Protein AF-A0A1Y6FSR3-F1 (afdb_monomer_lite)

pLDDT: mean 77.07, std 25.07, range [24.27, 97.81]

Secondary structure (DSSP, 8-state):
--------------------------------------------------------------------PPBPPS---EEEEEEETTT--EEEEEEETTEEEETTTEEEEEEE-SB--TTSPEEEEEE-TT--EEEEEEEEETTEEEEEEE-THHHHHHHHH----S---EEEEE-HHHHHHHHHHHHHHHHHHHHHHHHHIIIIIITTSTT--GGGS----HHHHHTS-HHHHHHHHHHHHHHTTT----HHHHHHHHHHHSPPPTTHHHHHHHHHHTSTTTTS-EEEEEE-SSEEEEEESSS-----TT---SEEEETTT--EE-

Radius of gyration: 31.78 Å; chains: 1; bounding box: 95×64×95 Å

Sequence (326 aa):
MKKIIVVWVVLFGVVFSGCGKTTGESTKTSPQSSKQKTKTTETTSQSSKQNTKPAVKTSPSKSSTSSEVPQASDNISGVWLATGKQDGVSSTWFFNNGQLTVNYVYHFSYVIAKNKDSHGYTVVTITNKEGKKHALLLKKNGSNFDGRTVEGKAYEKYLTDGTVPNGQIIEFIYQQKQEKVDSHNAYLEEMEHLKKTLRTYIFDKYMPSPDYGYAKGINWSENFYDNLTANEIWNVIEEFKKKHNGEEGTLFEQAFYLSHNAPIKDNWKELFLENWNNSYYKEDKIEKLIDRGDTVEVYTDSLPYTGEKDNYPFVTLDKRTGSWHG

Foldseek 3Di:
DDDDDDDDDDDDDDDDDDDDDDDDDDDDDDDDDDDDDDDDDDDDDDDDDDDDDDDDDDDDPPPPPVPPFAFADPDPAFWWWKAFPVPRDTWIWGDDPQWIDINVPAIWGWDWDGGADPVRWTWIWTAGPVRAIKIWTWDDDPPWTWIDIQHDPRRVVCVVPVDDDPDTIIIIDHDVVVRVVVVVVVVLVVLVVLLVVLLCCLPVPACPDPNDDVVLQLAADPLLSVPDDSVLLVVQQVVVCVVVVNDNDDSSSSSNSQSVPRDQDPCLVVSLVVVCCVDPNVVFAFPDWDDDDQKIATATPVQHDPVDPPRHGPWIAGRRGRDIDD

Structure (mmCIF, N/CA/C/O backbone):
data_AF-A0A1Y6FSR3-F1
#
_entry.id   AF-A0A1Y6FSR3-F1
#
loop_
_atom_site.group_PDB
_atom_site.id
_atom_site.type_symbol
_atom_site.label_atom_id
_atom_site.label_alt_id
_atom_site.label_comp_id
_atom_site.label_asym_id
_atom_site.label_entity_id
_atom_site.label_seq_id
_atom_site.pdbx_PDB_ins_code
_atom_site.Cartn_x
_atom_site.Cartn_y
_atom_site.Cartn_z
_atom_site.occupancy
_atom_site.B_iso_or_equiv
_atom_site.auth_seq_id
_atom_site.auth_comp_id
_atom_site.auth_asym_id
_atom_site.auth_atom_id
_atom_site.pdbx_PDB_model_num
ATOM 1 N N . MET A 1 1 ? -14.310 11.224 55.060 1.00 32.81 1 MET A N 1
ATOM 2 C CA . MET A 1 1 ? -13.226 10.216 55.087 1.00 32.81 1 MET A CA 1
ATOM 3 C C . MET A 1 1 ? -13.055 9.660 53.683 1.00 32.81 1 MET A C 1
ATOM 5 O O . MET A 1 1 ? -13.986 9.066 53.155 1.00 32.81 1 MET A O 1
ATOM 9 N N . LYS A 1 2 ? -11.922 9.978 53.049 1.00 29.92 2 LYS A N 1
ATOM 10 C CA . LYS A 1 2 ? -11.595 9.655 51.653 1.00 29.92 2 LYS A CA 1
ATOM 11 C C . LYS A 1 2 ? -11.290 8.157 51.527 1.00 29.92 2 LYS A C 1
ATOM 13 O O . LYS A 1 2 ? -10.432 7.664 52.251 1.00 29.92 2 LYS A O 1
ATOM 18 N N . LYS A 1 3 ? -11.952 7.453 50.607 1.00 29.48 3 LYS A N 1
ATOM 19 C CA . LYS A 1 3 ? -11.491 6.152 50.102 1.00 29.48 3 LYS A CA 1
ATOM 20 C C . LYS A 1 3 ? -10.976 6.378 48.685 1.00 29.48 3 LYS A C 1
ATOM 22 O O . LYS A 1 3 ? -11.753 6.624 47.773 1.00 29.48 3 LYS A O 1
ATOM 27 N N . ILE A 1 4 ? -9.654 6.382 48.564 1.00 31.88 4 ILE A N 1
ATOM 28 C CA . ILE A 1 4 ? -8.910 6.425 47.308 1.00 31.88 4 ILE A CA 1
ATOM 29 C C . ILE A 1 4 ? -8.979 5.009 46.728 1.00 31.88 4 ILE A C 1
ATOM 31 O O . ILE A 1 4 ? -8.429 4.084 47.321 1.00 31.88 4 ILE A O 1
ATOM 35 N N . ILE A 1 5 ? -9.686 4.829 45.613 1.00 33.06 5 ILE A N 1
ATOM 36 C CA . ILE A 1 5 ? -9.549 3.640 44.767 1.00 33.06 5 ILE A CA 1
ATOM 37 C C . ILE A 1 5 ? -8.636 4.058 43.621 1.00 33.06 5 ILE A C 1
ATOM 39 O O . ILE A 1 5 ? -8.973 4.913 42.809 1.00 33.06 5 ILE A O 1
ATOM 43 N N . VAL A 1 6 ? -7.429 3.510 43.677 1.00 33.00 6 VAL A N 1
ATOM 44 C CA . VAL A 1 6 ? -6.302 3.760 42.787 1.00 33.00 6 VAL A CA 1
ATOM 45 C C . VAL A 1 6 ? -6.603 3.190 41.401 1.00 33.00 6 VAL A C 1
ATOM 47 O O . VAL A 1 6 ? -6.922 2.011 41.259 1.00 33.00 6 VAL A O 1
ATOM 50 N N . VAL A 1 7 ? -6.478 4.057 40.399 1.00 35.41 7 VAL A N 1
ATOM 51 C CA . VAL A 1 7 ? -6.378 3.747 38.972 1.00 35.41 7 VAL A CA 1
ATOM 52 C C . VAL A 1 7 ? -5.181 2.821 38.747 1.00 35.41 7 VAL A C 1
ATOM 54 O O . VAL A 1 7 ? -4.052 3.200 39.045 1.00 35.41 7 VAL A O 1
ATOM 57 N N . TRP A 1 8 ? -5.413 1.630 38.198 1.00 33.16 8 TRP A N 1
ATOM 58 C CA . TRP A 1 8 ? -4.355 0.806 37.614 1.00 33.16 8 TRP A CA 1
ATOM 59 C C . TRP A 1 8 ? -4.527 0.782 36.098 1.00 33.16 8 TRP A C 1
ATOM 61 O O . TRP A 1 8 ? -5.246 -0.039 35.537 1.00 33.16 8 TRP A O 1
ATOM 71 N N . VAL A 1 9 ? -3.828 1.714 35.457 1.00 38.03 9 VAL A N 1
ATOM 72 C CA . VAL A 1 9 ? -3.329 1.558 34.093 1.00 38.03 9 VAL A CA 1
ATOM 73 C C . VAL A 1 9 ? -2.036 0.737 34.203 1.00 38.03 9 VAL A C 1
ATOM 75 O O . VAL A 1 9 ? -1.054 1.218 34.758 1.00 38.03 9 VAL A O 1
ATOM 78 N N . VAL A 1 10 ? -2.051 -0.505 33.713 1.00 36.12 10 VAL A N 1
ATOM 79 C CA . VAL A 1 10 ? -0.873 -1.352 33.405 1.00 36.12 10 VAL A CA 1
ATOM 80 C C . VAL A 1 10 ? -1.254 -2.094 32.125 1.00 36.12 10 VAL A C 1
ATOM 82 O O . VAL A 1 10 ? -2.241 -2.819 32.142 1.00 36.12 10 VAL A O 1
ATOM 85 N N . LEU A 1 11 ? -0.647 -1.979 30.946 1.00 36.16 11 LEU A N 1
ATOM 86 C CA . LEU A 1 11 ? 0.600 -1.375 30.480 1.00 36.16 11 LEU A CA 1
ATOM 87 C C . LEU A 1 11 ? 1.859 -1.801 31.232 1.00 36.16 11 LEU A C 1
ATOM 89 O O . LEU A 1 11 ? 2.247 -1.194 32.219 1.00 36.16 11 LEU A O 1
ATOM 93 N N . PHE A 1 12 ? 2.483 -2.824 30.637 1.00 32.94 12 PHE A N 1
ATOM 94 C CA . PHE A 1 12 ? 3.772 -3.474 30.890 1.00 32.94 12 PHE A CA 1
ATOM 95 C C . PHE A 1 12 ? 3.729 -4.836 31.593 1.00 32.94 12 PHE A C 1
ATOM 97 O O . PHE A 1 12 ? 3.584 -4.958 32.803 1.00 32.94 12 PHE A O 1
ATOM 104 N N . GLY A 1 13 ? 3.969 -5.863 30.773 1.00 29.50 13 GLY A N 1
ATOM 105 C CA . GLY A 1 13 ? 4.405 -7.203 31.153 1.00 29.50 13 GLY A CA 1
ATOM 106 C C . GLY A 1 13 ? 5.464 -7.729 30.177 1.00 29.50 13 GLY A C 1
ATOM 107 O O . GLY A 1 13 ? 5.372 -8.863 29.730 1.00 29.50 13 GLY A O 1
ATOM 108 N N . VAL A 1 14 ? 6.448 -6.896 29.810 1.00 31.53 14 VAL A N 1
ATOM 109 C CA . VAL A 1 14 ? 7.736 -7.357 29.267 1.00 31.53 14 VAL A CA 1
ATOM 110 C C . VAL A 1 14 ? 8.727 -7.297 30.422 1.00 31.53 14 VAL A C 1
ATOM 112 O O . VAL A 1 14 ? 9.120 -6.212 30.842 1.00 31.53 14 VAL A O 1
ATOM 115 N N . VAL A 1 15 ? 9.119 -8.458 30.943 1.00 33.72 15 VAL A N 1
ATOM 116 C CA . VAL A 1 15 ? 10.296 -8.593 31.805 1.00 33.72 15 VAL A CA 1
ATOM 117 C C . VAL A 1 15 ? 11.280 -9.497 31.078 1.00 33.72 15 VAL A C 1
ATOM 119 O O . VAL A 1 15 ? 11.089 -10.706 30.982 1.00 33.72 15 VAL A O 1
ATOM 122 N N . PHE A 1 16 ? 12.332 -8.878 30.548 1.00 28.78 16 PHE A N 1
ATOM 123 C CA . PHE A 1 16 ? 13.583 -9.546 30.215 1.00 28.78 16 PHE A CA 1
ATOM 124 C C . PHE A 1 16 ? 14.428 -9.670 31.487 1.00 28.78 16 PHE A C 1
ATOM 126 O O . PHE A 1 16 ? 14.745 -8.657 32.106 1.00 28.78 16 PHE A O 1
ATOM 133 N N . SER A 1 17 ? 14.780 -10.908 31.844 1.00 30.80 17 SER A N 1
ATOM 134 C CA . SER A 1 17 ? 15.967 -11.397 32.586 1.00 30.80 17 SER A CA 1
ATOM 135 C C . SER A 1 17 ? 15.627 -12.840 32.994 1.00 30.80 17 SER A C 1
ATOM 137 O O . SER A 1 17 ? 14.579 -13.055 33.581 1.00 30.80 17 SER A O 1
ATOM 139 N N . GLY A 1 18 ? 16.361 -13.914 32.722 1.00 24.39 18 GLY A N 1
ATOM 140 C CA . GLY A 1 18 ? 17.752 -14.106 32.342 1.00 24.39 18 GLY A CA 1
ATOM 141 C C . GLY A 1 18 ? 18.271 -15.331 33.119 1.00 24.39 18 GLY A C 1
ATOM 142 O O . GLY A 1 18 ? 18.201 -15.342 34.340 1.00 24.39 18 GLY A O 1
ATOM 143 N N . CYS A 1 19 ? 18.814 -16.317 32.396 1.00 27.78 19 CYS A N 1
ATOM 144 C CA . CYS A 1 19 ? 19.618 -17.470 32.845 1.00 27.78 19 CYS A CA 1
ATOM 145 C C . CYS A 1 19 ? 18.966 -18.672 33.567 1.00 27.78 19 CYS A C 1
ATOM 147 O O . CYS A 1 19 ? 18.532 -18.603 34.710 1.00 27.78 19 CYS A O 1
ATOM 149 N N . GLY A 1 20 ? 19.103 -19.839 32.923 1.00 25.70 20 GLY A N 1
ATOM 150 C CA . GLY A 1 20 ? 18.962 -21.167 33.522 1.00 25.70 20 GLY A CA 1
ATOM 151 C C . GLY A 1 20 ? 19.191 -22.290 32.503 1.00 25.70 20 GLY A C 1
ATOM 152 O O . GLY A 1 20 ? 18.242 -22.798 31.922 1.00 25.70 20 GLY A O 1
ATOM 153 N N . LYS A 1 21 ? 20.460 -22.647 32.259 1.00 28.69 21 LYS A N 1
ATOM 154 C CA . LYS A 1 21 ? 20.906 -23.839 31.505 1.00 28.69 21 LYS A CA 1
ATOM 155 C C . LYS A 1 21 ? 20.289 -25.132 32.067 1.00 28.69 21 LYS A C 1
ATOM 157 O O . LYS A 1 21 ? 20.318 -25.312 33.279 1.00 28.69 21 LYS A O 1
ATOM 162 N N . THR A 1 22 ? 19.927 -26.082 31.198 1.00 30.44 22 THR A N 1
ATOM 163 C CA . THR A 1 22 ? 20.366 -27.501 31.260 1.00 30.44 22 THR A CA 1
ATOM 164 C C . THR A 1 22 ? 19.995 -28.272 29.977 1.00 30.44 22 THR A C 1
ATOM 166 O O . THR A 1 22 ? 18.838 -28.457 29.640 1.00 30.44 22 THR A O 1
ATOM 169 N N . THR A 1 23 ? 21.050 -28.604 29.231 1.00 28.53 23 THR A N 1
ATOM 170 C CA . THR A 1 23 ? 21.422 -29.850 28.530 1.00 28.53 23 THR A CA 1
ATOM 171 C C . THR A 1 23 ? 20.393 -30.949 28.186 1.00 28.53 23 THR A C 1
ATOM 173 O O . THR A 1 23 ? 19.763 -31.494 29.081 1.00 28.53 23 THR A O 1
ATOM 176 N N . GLY A 1 24 ? 20.463 -31.406 26.918 1.00 25.95 24 GLY A N 1
ATOM 177 C CA . GLY A 1 24 ? 20.170 -32.773 26.422 1.00 25.95 24 GLY A CA 1
ATOM 178 C C . GLY A 1 24 ? 18.683 -33.069 26.185 1.00 25.95 24 GLY A C 1
ATOM 179 O O . GLY A 1 24 ? 17.865 -32.743 27.020 1.00 25.95 24 GLY A O 1
ATOM 180 N N . GLU A 1 25 ? 18.211 -33.675 25.097 1.00 25.36 25 GLU A N 1
ATOM 181 C CA . GLU A 1 25 ? 18.824 -34.665 24.221 1.00 25.36 25 GLU A CA 1
ATOM 182 C C . GLU A 1 25 ? 17.983 -34.786 22.928 1.00 25.36 25 GLU A C 1
ATOM 184 O O . GLU A 1 25 ? 16.774 -34.558 22.908 1.00 25.36 25 GLU A O 1
ATOM 189 N N . SER A 1 26 ? 18.664 -35.116 21.834 1.00 29.56 26 SER A N 1
ATOM 190 C CA . SER A 1 26 ? 18.121 -35.470 20.519 1.00 29.56 26 SER A CA 1
ATOM 191 C C . SER A 1 26 ? 17.162 -36.668 20.602 1.00 29.56 26 SER A C 1
ATOM 193 O O . SER A 1 26 ? 17.392 -37.550 21.423 1.00 29.56 26 SER A O 1
ATOM 195 N N . THR A 1 27 ? 16.175 -36.782 19.695 1.00 27.83 27 THR A N 1
ATOM 196 C CA . THR A 1 27 ? 16.096 -37.885 18.699 1.00 27.83 27 THR A CA 1
ATOM 197 C C . THR A 1 27 ? 14.853 -37.786 17.796 1.00 27.83 27 THR A C 1
ATOM 199 O O . THR A 1 27 ? 13.728 -37.569 18.230 1.00 27.83 27 THR A O 1
ATOM 202 N N . LYS A 1 28 ? 15.118 -37.957 16.494 1.00 30.61 28 LYS A N 1
ATOM 203 C CA . LYS A 1 28 ? 14.208 -38.185 15.361 1.00 30.61 28 LYS A CA 1
ATOM 204 C C . LYS A 1 28 ? 13.192 -39.310 15.620 1.00 30.61 28 LYS A C 1
ATOM 206 O O . LYS A 1 28 ? 13.605 -40.363 16.083 1.00 30.61 28 LYS A O 1
ATOM 211 N N . THR A 1 29 ? 11.965 -39.197 15.098 1.00 27.08 29 THR A N 1
ATOM 212 C CA . THR A 1 29 ? 11.447 -40.071 14.009 1.00 27.08 29 THR A CA 1
ATOM 213 C C . THR A 1 29 ? 10.014 -39.707 13.580 1.00 27.08 29 THR A C 1
ATOM 215 O O . THR A 1 29 ? 9.097 -39.619 14.385 1.00 27.08 29 THR A O 1
ATOM 218 N N . SER A 1 30 ? 9.840 -39.518 12.267 1.00 27.38 30 SER A N 1
ATOM 219 C CA . SER A 1 30 ? 8.631 -39.869 11.490 1.00 27.38 30 SER A CA 1
ATOM 220 C C . SER A 1 30 ? 8.634 -41.409 11.272 1.00 27.38 30 SER A C 1
ATOM 222 O O . SER A 1 30 ? 9.700 -41.980 11.527 1.00 27.38 30 SER A O 1
ATOM 224 N N . PRO A 1 31 ? 7.603 -42.113 10.738 1.00 41.88 31 PRO A N 1
ATOM 225 C CA . PRO A 1 31 ? 6.440 -41.626 9.981 1.00 41.88 31 PRO A CA 1
ATOM 226 C C . PRO A 1 31 ? 5.098 -42.354 10.249 1.00 41.88 31 PRO A C 1
ATOM 228 O O . PRO A 1 31 ? 5.027 -43.326 10.989 1.00 41.88 31 PRO A O 1
ATOM 231 N N . GLN A 1 32 ? 4.030 -41.906 9.572 1.00 24.98 32 GLN A N 1
ATOM 232 C CA . GLN A 1 32 ? 3.261 -42.709 8.597 1.00 24.98 32 GLN A CA 1
ATOM 233 C C . GLN A 1 32 ? 1.749 -42.403 8.571 1.00 24.98 32 GLN A C 1
ATOM 235 O O . GLN A 1 32 ? 1.049 -42.309 9.572 1.00 24.98 32 GLN A O 1
ATOM 240 N N . SER A 1 33 ? 1.285 -42.259 7.332 1.00 29.33 33 SER A N 1
ATOM 241 C CA . SER A 1 33 ? -0.069 -42.081 6.812 1.00 29.33 33 SER A CA 1
ATOM 242 C C . SER A 1 33 ? -1.129 -43.073 7.309 1.00 29.33 33 SER A C 1
ATOM 244 O O . SER A 1 33 ? -0.829 -44.256 7.432 1.00 29.33 33 SER A O 1
ATOM 246 N N . SER A 1 34 ? -2.406 -42.674 7.274 1.00 31.75 34 SER A N 1
ATOM 247 C CA . SER A 1 34 ? -3.399 -43.403 6.463 1.00 31.75 34 SER A CA 1
ATOM 248 C C . SER A 1 34 ? -4.652 -42.570 6.167 1.00 31.75 34 SER A C 1
ATOM 250 O O . SER A 1 34 ? -5.131 -41.778 6.972 1.00 31.75 34 SER A O 1
ATOM 252 N N . LYS A 1 35 ? -5.137 -42.752 4.938 1.00 29.69 35 LYS A N 1
ATOM 253 C CA . LYS A 1 35 ? -6.412 -42.291 4.393 1.00 29.69 35 LYS A CA 1
ATOM 254 C C . LYS A 1 35 ? -7.558 -43.044 5.074 1.00 29.69 35 LYS A C 1
ATOM 256 O O . LYS A 1 35 ? -7.492 -44.267 5.105 1.00 29.69 35 LYS A O 1
ATOM 261 N N . GLN A 1 36 ? -8.678 -42.383 5.369 1.00 29.67 36 GLN A N 1
ATOM 262 C CA . GLN A 1 36 ? -9.966 -43.004 5.057 1.00 29.67 36 GLN A CA 1
ATOM 263 C C . GLN A 1 36 ? -11.058 -41.979 4.758 1.00 29.67 36 GLN A C 1
ATOM 265 O O . GLN A 1 36 ? -11.297 -41.016 5.477 1.00 29.67 36 GLN A O 1
ATOM 270 N N . LYS A 1 37 ? -11.673 -42.228 3.609 1.00 29.83 37 LYS A N 1
ATOM 271 C CA . LYS A 1 37 ? -12.742 -41.516 2.931 1.00 29.83 37 LYS A CA 1
ATOM 272 C C . LYS A 1 37 ? -13.998 -42.344 3.183 1.00 29.83 37 LYS A C 1
ATOM 274 O O . LYS A 1 37 ? -13.979 -43.513 2.810 1.00 29.83 37 LYS A O 1
ATOM 279 N N . THR A 1 38 ? -15.074 -41.761 3.707 1.00 26.66 38 THR A N 1
ATOM 280 C CA . THR A 1 38 ? -16.407 -42.357 3.541 1.00 26.66 38 THR A CA 1
ATOM 281 C C . THR A 1 38 ? -17.455 -41.270 3.354 1.00 26.66 38 THR A C 1
ATOM 283 O O . THR A 1 38 ? -17.466 -40.250 4.033 1.00 26.66 38 THR A O 1
ATOM 286 N N . LYS A 1 39 ? -18.270 -41.514 2.337 1.00 27.11 39 LYS A N 1
ATOM 287 C CA . LYS A 1 39 ? -19.304 -40.695 1.715 1.00 27.11 39 LYS A CA 1
ATOM 288 C C . LYS A 1 39 ? -20.673 -41.241 2.155 1.00 27.11 39 LYS A C 1
ATOM 290 O O . LYS A 1 39 ? -20.753 -42.421 2.498 1.00 27.11 39 LYS A O 1
ATOM 295 N N . THR A 1 40 ? -21.721 -40.456 1.880 1.00 24.27 40 THR A N 1
ATOM 296 C CA . THR A 1 40 ? -23.136 -40.863 1.659 1.00 24.27 40 THR A CA 1
ATOM 297 C C . THR A 1 40 ? -23.967 -41.080 2.942 1.00 24.27 40 THR A C 1
ATOM 299 O O . THR A 1 40 ? -23.448 -41.612 3.911 1.00 24.27 40 THR A O 1
ATOM 302 N N . THR A 1 41 ? -25.237 -40.672 3.072 1.00 25.91 41 THR A N 1
ATOM 303 C CA . THR A 1 41 ? -26.263 -40.207 2.112 1.00 25.91 41 THR A CA 1
ATOM 304 C C . THR A 1 41 ? -27.330 -39.397 2.865 1.00 25.91 41 THR A C 1
ATOM 306 O O . THR A 1 41 ? -27.640 -39.691 4.016 1.00 25.91 41 THR A O 1
ATOM 309 N N . GLU A 1 42 ? -27.924 -38.427 2.173 1.00 29.66 42 GLU A N 1
ATOM 310 C CA . GLU A 1 42 ? -29.218 -37.801 2.461 1.00 29.66 42 GLU A CA 1
ATOM 311 C C . GLU A 1 42 ? -30.373 -38.817 2.529 1.00 29.66 42 GLU A C 1
ATOM 313 O O . GLU A 1 42 ? -30.374 -39.825 1.821 1.00 29.66 42 GLU A O 1
ATOM 318 N N . THR A 1 43 ? -31.429 -38.500 3.283 1.00 26.23 43 THR A N 1
ATOM 319 C CA . THR A 1 43 ? -32.796 -38.912 2.925 1.00 26.23 43 THR A CA 1
ATOM 320 C C . THR A 1 43 ? -33.796 -37.848 3.374 1.00 26.23 43 THR A C 1
ATOM 322 O O . THR A 1 43 ? -34.041 -37.641 4.560 1.00 26.23 43 THR A O 1
ATOM 325 N N . THR A 1 44 ? -34.375 -37.189 2.375 1.00 26.83 44 THR A N 1
ATOM 326 C CA . THR A 1 44 ? -35.596 -36.380 2.420 1.00 26.83 44 THR A CA 1
ATOM 327 C C . THR A 1 44 ? -36.809 -37.294 2.233 1.00 26.83 44 THR A C 1
ATOM 329 O O . THR A 1 44 ? -36.755 -38.174 1.380 1.00 26.83 44 THR A O 1
ATOM 332 N N . SER A 1 45 ? -37.906 -37.058 2.965 1.00 25.94 45 SER A N 1
ATOM 333 C CA . SER A 1 45 ? -39.323 -37.280 2.570 1.00 25.94 45 SER A CA 1
ATOM 334 C C . SER A 1 45 ? -40.206 -36.881 3.767 1.00 25.94 45 SER A C 1
ATOM 336 O O . SER A 1 45 ? -40.123 -37.501 4.817 1.00 25.94 45 SER A O 1
ATOM 338 N N . GLN A 1 46 ? -40.822 -35.699 3.824 1.00 25.72 46 GLN A N 1
ATOM 339 C CA . GLN A 1 46 ? -42.063 -35.238 3.179 1.00 25.72 46 GLN A CA 1
ATOM 340 C C . GLN A 1 46 ? -43.345 -36.059 3.461 1.00 25.72 46 GLN A C 1
ATOM 342 O O . GLN A 1 46 ? -43.488 -37.191 3.022 1.00 25.72 46 GLN A O 1
ATOM 347 N N . SER A 1 47 ? -44.322 -35.334 4.034 1.00 26.20 47 SER A N 1
ATOM 348 C CA . SER A 1 47 ? -45.783 -35.426 3.838 1.00 26.20 47 SER A CA 1
ATOM 349 C C . SER A 1 47 ? -46.609 -36.426 4.668 1.00 26.20 47 SER A C 1
ATOM 351 O O . SER A 1 47 ? -46.581 -37.629 4.449 1.00 26.20 47 SER A O 1
ATOM 353 N N . SER A 1 48 ? -47.520 -35.915 5.507 1.00 30.02 48 SER A N 1
ATOM 354 C CA . SER A 1 48 ? -48.934 -35.746 5.107 1.00 30.02 48 SER A CA 1
ATOM 355 C C . SER A 1 48 ? -49.812 -35.163 6.231 1.00 30.02 48 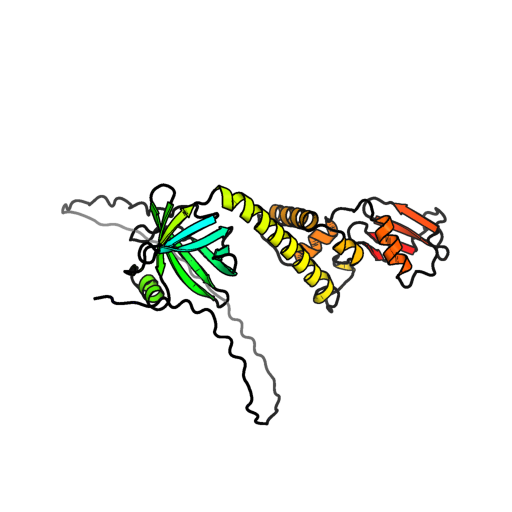SER A C 1
ATOM 357 O O . SER A 1 48 ? -49.616 -35.400 7.418 1.00 30.02 48 SER A O 1
ATOM 359 N N . LYS A 1 49 ? -50.766 -34.326 5.809 1.00 28.70 49 LYS A N 1
ATOM 360 C CA . LYS A 1 49 ? -51.832 -33.672 6.584 1.00 28.70 49 LYS A CA 1
ATOM 361 C C . LYS A 1 49 ? -52.985 -34.657 6.834 1.00 28.70 49 LYS A C 1
ATOM 363 O O . LYS A 1 49 ? -53.324 -35.354 5.889 1.00 28.70 49 LYS A O 1
ATOM 368 N N . GLN A 1 50 ? -53.712 -34.555 7.957 1.00 28.62 50 GLN A N 1
ATOM 369 C CA . GLN A 1 50 ? -55.121 -34.106 7.943 1.00 28.62 50 GLN A CA 1
ATOM 370 C C . GLN A 1 50 ? -55.744 -33.886 9.333 1.00 28.62 50 GLN A C 1
ATOM 372 O O . GLN A 1 50 ? -55.336 -34.446 10.341 1.00 28.62 50 GLN A O 1
ATOM 377 N N . ASN A 1 51 ? -56.741 -33.001 9.313 1.00 28.83 51 ASN A N 1
ATOM 378 C CA . ASN A 1 51 ? -57.439 -32.317 10.395 1.00 28.83 51 ASN A CA 1
ATOM 379 C C . ASN A 1 51 ? -58.392 -33.189 11.224 1.00 28.83 51 ASN A C 1
ATOM 381 O O . ASN A 1 51 ? -59.088 -34.039 10.676 1.00 28.83 51 ASN A O 1
ATOM 385 N N . THR A 1 52 ? -58.625 -32.788 12.478 1.00 28.14 52 THR A N 1
ATOM 386 C CA . THR A 1 52 ? -59.990 -32.658 13.029 1.00 28.14 52 THR A CA 1
ATOM 387 C C . THR A 1 52 ? -60.002 -31.720 14.245 1.00 28.14 52 THR A C 1
ATOM 389 O O . THR A 1 52 ? -59.155 -31.806 15.127 1.00 28.14 52 THR A O 1
ATOM 392 N N . LYS A 1 53 ? -60.964 -30.791 14.270 1.00 33.81 53 LYS A N 1
ATOM 393 C CA . LYS A 1 53 ? -61.344 -29.917 15.399 1.00 33.81 53 LYS A CA 1
ATOM 394 C C . LYS A 1 53 ? -62.820 -30.234 15.707 1.00 33.81 53 LYS A C 1
ATOM 396 O O . LYS A 1 53 ? -63.513 -30.636 14.770 1.00 33.81 53 LYS A O 1
ATOM 401 N N . PRO A 1 54 ? -63.332 -30.025 16.937 1.00 42.09 54 PRO A N 1
ATOM 402 C CA . PRO A 1 54 ? -63.886 -28.695 17.244 1.00 42.09 54 PRO A CA 1
ATOM 403 C C . PRO A 1 54 ? -63.799 -28.235 18.722 1.00 42.09 54 PRO A C 1
ATOM 405 O O . PRO A 1 54 ? -63.666 -29.050 19.620 1.00 42.09 54 PRO A O 1
ATOM 408 N N . ALA A 1 55 ? -63.964 -26.906 18.897 1.00 28.69 55 ALA A N 1
ATOM 409 C CA . ALA A 1 55 ? -64.558 -26.158 20.033 1.00 28.69 55 ALA A CA 1
ATOM 410 C C . ALA A 1 55 ? -63.998 -26.362 21.469 1.00 28.69 55 ALA A C 1
ATOM 412 O O . ALA A 1 55 ? -63.781 -27.473 21.905 1.00 28.69 55 ALA A O 1
ATOM 413 N N . VAL A 1 56 ? -63.811 -25.387 22.369 1.00 28.72 56 VAL A N 1
ATOM 414 C CA . VAL A 1 56 ? -64.165 -23.964 22.524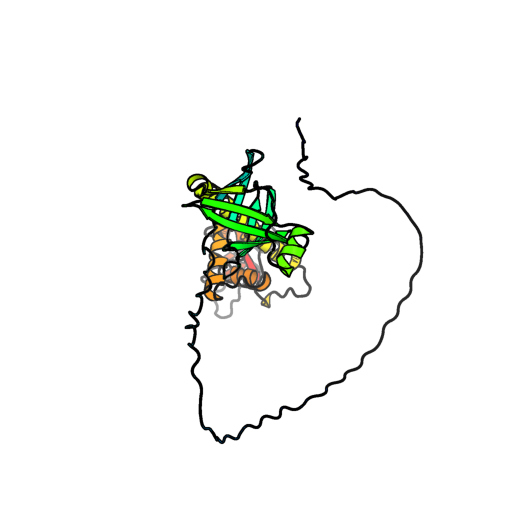 1.00 28.72 56 VAL A CA 1
ATOM 415 C C . VAL A 1 56 ? -63.416 -23.492 23.792 1.00 28.72 56 VAL A C 1
ATOM 417 O O . VAL A 1 56 ? -63.434 -24.216 24.783 1.00 2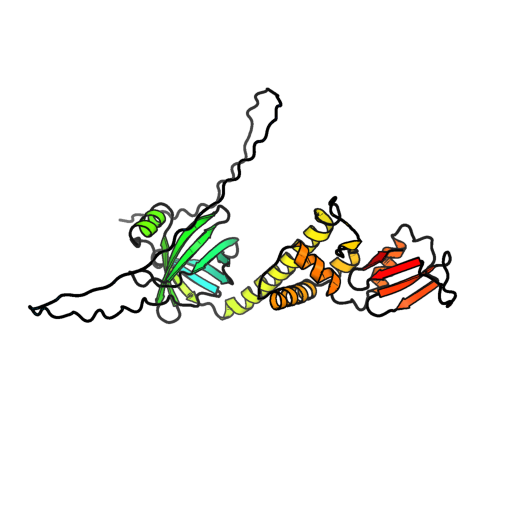8.72 56 VAL A O 1
ATOM 420 N N . LYS A 1 57 ? -62.789 -22.305 23.791 1.00 30.11 57 LYS A N 1
ATOM 421 C CA . LYS A 1 57 ? -62.885 -21.269 24.850 1.00 30.11 57 LYS A CA 1
ATOM 422 C C . LYS A 1 57 ? -61.849 -20.163 24.661 1.00 30.11 57 LYS A C 1
ATOM 424 O O . LYS A 1 57 ? -60.655 -20.382 24.504 1.00 30.11 57 LYS A O 1
ATOM 429 N N . THR A 1 58 ? -62.399 -18.964 24.676 1.00 34.69 58 THR A N 1
ATOM 430 C CA . THR A 1 58 ? -61.815 -17.639 24.561 1.00 34.69 58 THR A CA 1
ATOM 431 C C . THR A 1 58 ? -60.738 -17.389 25.616 1.00 34.69 58 THR A C 1
ATOM 433 O O . THR A 1 58 ? -60.953 -17.607 26.805 1.00 34.69 58 THR A O 1
ATOM 436 N N . SER A 1 59 ? -59.593 -16.864 25.192 1.00 31.86 59 SER A N 1
ATOM 437 C CA . SER A 1 59 ? -58.675 -16.089 26.031 1.00 31.86 59 SER A CA 1
ATOM 438 C C . SER A 1 59 ? -58.024 -15.036 25.135 1.00 31.86 59 SER A C 1
ATOM 440 O O . SER A 1 59 ? -57.729 -15.338 23.977 1.00 31.86 59 SER A O 1
ATOM 442 N N . PRO A 1 60 ? -57.881 -13.787 25.603 1.00 32.34 60 PRO A N 1
ATOM 443 C CA . PRO A 1 60 ? -57.511 -12.674 24.744 1.00 32.34 60 PRO A CA 1
ATOM 444 C C . PRO A 1 60 ? -56.079 -12.875 24.255 1.00 32.34 60 PRO A C 1
ATOM 446 O O . PRO A 1 60 ? -55.144 -12.945 25.055 1.00 32.34 60 PRO A O 1
ATOM 449 N N . SER A 1 61 ? -55.901 -12.970 22.936 1.00 28.67 61 SER A N 1
ATOM 450 C CA . SER A 1 61 ? -54.577 -12.882 22.338 1.00 28.67 61 SER A CA 1
ATOM 451 C C . SER A 1 61 ? -54.045 -11.487 22.643 1.00 28.67 61 SER A C 1
ATOM 453 O O . SER A 1 61 ? -54.476 -10.504 22.038 1.00 28.67 61 SER A O 1
ATOM 455 N N . LYS A 1 62 ? -53.110 -11.395 23.593 1.00 34.06 62 LYS A N 1
ATOM 456 C CA . LYS A 1 62 ? -52.154 -10.292 23.603 1.00 34.06 62 LYS A CA 1
ATOM 457 C C . LYS A 1 62 ? -51.571 -10.249 22.200 1.00 34.06 62 LYS A C 1
ATOM 459 O O . LYS A 1 62 ? -50.949 -11.219 21.771 1.00 34.06 62 LYS A O 1
ATOM 464 N N . SER A 1 63 ? -51.835 -9.160 21.488 1.00 31.44 63 SER A N 1
ATOM 465 C CA . SER A 1 63 ? -51.106 -8.825 20.280 1.00 31.44 63 SER A CA 1
ATOM 466 C C . SER A 1 63 ? -49.629 -8.919 20.635 1.00 31.44 63 SER A C 1
ATOM 468 O O . SER A 1 63 ? -49.127 -8.141 21.448 1.00 31.44 63 SER A O 1
ATOM 470 N N . SER A 1 64 ? -48.948 -9.920 20.093 1.00 35.50 64 SER A N 1
ATOM 471 C CA . SER A 1 64 ? -47.500 -9.941 20.050 1.00 35.50 64 SER A CA 1
ATOM 472 C C . SER A 1 64 ? -47.109 -8.810 19.114 1.00 35.50 64 SER A C 1
ATOM 474 O O . SER A 1 64 ? -46.982 -9.000 17.905 1.00 35.50 64 SER A O 1
ATOM 476 N N . THR A 1 65 ? -47.008 -7.607 19.674 1.00 35.78 65 THR A N 1
ATOM 477 C CA . THR A 1 65 ? -46.222 -6.541 19.083 1.00 35.78 65 THR A CA 1
ATOM 478 C C . THR A 1 65 ? -44.849 -7.163 18.902 1.00 35.78 65 THR A C 1
ATOM 480 O O . THR A 1 65 ? -44.182 -7.491 19.881 1.00 35.78 65 THR A O 1
ATOM 483 N N . SER A 1 66 ? -44.496 -7.461 17.654 1.00 38.84 66 SER A N 1
ATOM 484 C CA . SER A 1 66 ? -43.124 -7.744 17.268 1.00 38.84 66 SER A CA 1
ATOM 485 C C . SER A 1 66 ? -42.323 -6.542 17.740 1.00 38.84 66 SER A C 1
ATOM 487 O O . SER A 1 66 ? -42.372 -5.492 17.103 1.00 38.84 66 SER A O 1
ATOM 489 N N . SER A 1 67 ? -41.702 -6.658 18.913 1.00 47.34 67 SER A N 1
ATOM 490 C CA . SER A 1 67 ? -40.812 -5.648 19.460 1.00 47.34 67 SER A CA 1
ATOM 491 C C . SER A 1 67 ? -39.689 -5.501 18.451 1.00 47.34 67 SER A C 1
ATOM 493 O O . SER A 1 67 ? -38.806 -6.354 18.373 1.00 47.34 67 SER A O 1
ATOM 495 N N . GLU A 1 68 ? -39.779 -4.476 17.614 1.00 58.50 68 GLU A N 1
ATOM 496 C CA . GLU A 1 68 ? -38.728 -4.127 16.677 1.00 58.50 68 GLU A CA 1
ATOM 497 C C . GLU A 1 68 ? -37.457 -3.940 17.508 1.00 58.50 68 GLU A C 1
ATOM 499 O O . GLU A 1 68 ? -37.405 -3.087 18.399 1.00 58.50 68 GLU A O 1
ATOM 504 N N . VAL A 1 69 ? -36.480 -4.831 17.320 1.00 65.62 69 VAL A N 1
ATOM 505 C CA . VAL A 1 69 ? -35.242 -4.786 18.097 1.00 65.62 69 VAL A CA 1
ATOM 506 C C . VAL A 1 69 ? -34.537 -3.486 17.718 1.00 65.62 69 VAL A C 1
ATOM 508 O O . VAL A 1 69 ? -34.236 -3.299 16.537 1.00 65.62 69 VAL A O 1
ATOM 511 N N . PRO A 1 70 ? -34.274 -2.576 18.673 1.00 72.94 70 PRO A N 1
ATOM 512 C CA . PRO A 1 70 ? -33.670 -1.296 18.351 1.00 72.94 70 PRO A CA 1
ATOM 513 C C . PRO A 1 70 ? -32.296 -1.501 17.709 1.00 72.94 70 PRO A C 1
ATOM 515 O O . PRO A 1 70 ? -31.408 -2.115 18.309 1.00 72.94 70 PRO A O 1
ATOM 518 N N . GLN A 1 71 ? -32.108 -0.967 16.505 1.00 76.69 71 GLN A N 1
ATOM 519 C CA . GLN A 1 71 ? -30.804 -0.975 15.850 1.00 76.69 71 GLN A CA 1
ATOM 520 C C . GLN A 1 71 ? -29.797 -0.138 16.649 1.00 76.69 71 GLN A C 1
ATOM 522 O O . GLN A 1 71 ? -30.153 0.841 17.325 1.00 76.69 71 GLN A O 1
ATOM 527 N N . ALA A 1 72 ? -28.536 -0.569 16.626 1.00 76.44 72 ALA A N 1
ATOM 528 C CA . ALA A 1 72 ? -27.442 0.192 17.211 1.00 76.44 72 ALA A CA 1
ATOM 529 C C . ALA A 1 72 ? -27.272 1.537 16.485 1.00 76.44 72 ALA A C 1
ATOM 531 O O . ALA A 1 72 ? -27.682 1.704 15.346 1.00 76.44 72 ALA A O 1
ATOM 532 N N . SER A 1 73 ? -26.711 2.535 17.173 1.00 64.56 73 SER A N 1
ATOM 533 C CA . SER A 1 73 ? -26.317 3.787 16.510 1.00 64.56 73 SER A CA 1
ATOM 534 C C . SER A 1 73 ? -25.211 3.493 15.495 1.00 64.56 73 SER A C 1
ATOM 536 O O . SER A 1 73 ? -24.137 3.065 15.909 1.00 64.56 73 SER A O 1
ATOM 538 N N . ASP A 1 74 ? -25.465 3.767 14.214 1.00 58.84 74 ASP A N 1
ATOM 539 C CA . ASP A 1 74 ? -24.615 3.311 13.103 1.00 58.84 74 ASP A CA 1
ATOM 540 C C . ASP A 1 74 ? -23.281 4.048 12.955 1.00 58.84 74 ASP A C 1
ATOM 542 O O . ASP A 1 74 ? -22.417 3.583 12.218 1.00 58.84 74 ASP A O 1
ATOM 546 N N . ASN A 1 75 ? -23.073 5.180 13.638 1.00 72.75 75 ASN A N 1
ATOM 547 C CA . ASN A 1 75 ? -21.844 5.938 13.442 1.00 72.75 75 ASN A CA 1
ATOM 548 C C . ASN A 1 75 ? -21.222 6.467 14.740 1.00 72.75 75 ASN A C 1
ATOM 550 O O . ASN A 1 75 ? -21.693 7.447 15.317 1.00 72.75 75 ASN A O 1
ATOM 554 N N . ILE A 1 76 ? -20.161 5.792 15.188 1.00 87.06 76 ILE A N 1
ATOM 555 C CA . ILE A 1 76 ? -19.245 6.255 16.244 1.00 87.06 76 ILE A CA 1
ATOM 556 C C . ILE A 1 76 ? -17.890 6.683 15.662 1.00 87.06 76 ILE A C 1
ATOM 558 O O . ILE A 1 76 ? -16.942 6.868 16.420 1.00 87.06 76 ILE A O 1
ATOM 562 N N . SER A 1 77 ? -17.768 6.788 14.333 1.00 87.50 77 SER A N 1
ATOM 563 C CA . SER A 1 77 ? -16.504 7.140 13.690 1.00 87.50 77 SER A CA 1
ATOM 564 C C . SER A 1 77 ? -16.014 8.519 14.128 1.00 87.50 77 SER A C 1
ATOM 566 O O . SER A 1 77 ? -16.801 9.375 14.538 1.00 87.50 77 SER A O 1
ATOM 568 N N . GLY A 1 78 ? -14.712 8.737 13.992 1.00 88.44 78 GLY A N 1
ATOM 569 C CA . GLY A 1 78 ? -14.065 10.022 14.212 1.00 88.44 78 GLY A CA 1
ATOM 570 C C . GLY A 1 78 ? -13.339 10.127 15.547 1.00 88.44 78 GLY A C 1
ATOM 571 O O . GLY A 1 78 ? -13.062 9.128 16.219 1.00 88.44 78 GLY A O 1
ATOM 572 N N . VAL A 1 79 ? -12.981 11.363 15.898 1.00 90.56 79 VAL A N 1
ATOM 573 C CA . VAL A 1 79 ? -12.209 11.684 17.104 1.00 90.56 79 VAL A CA 1
ATOM 574 C C . VAL A 1 79 ? -13.150 12.090 18.232 1.00 90.56 79 VAL A C 1
ATOM 576 O O . VAL A 1 79 ? -14.002 12.967 18.076 1.00 90.56 79 VAL A O 1
ATOM 579 N N . TRP A 1 80 ? -12.951 11.484 19.395 1.00 93.75 80 TRP A N 1
ATOM 580 C CA . TRP A 1 80 ? -13.733 11.709 20.600 1.00 93.75 80 TRP A CA 1
ATOM 581 C C . TRP A 1 80 ? -12.818 12.049 21.771 1.00 93.75 80 TRP A C 1
ATOM 583 O O . TRP A 1 80 ? -11.808 11.385 21.999 1.00 93.75 80 TRP A O 1
ATOM 593 N N . LEU A 1 81 ? -13.203 13.053 22.551 1.00 94.75 81 LEU A N 1
ATOM 594 C CA . LEU A 1 81 ? -12.650 13.276 23.880 1.00 94.75 81 LEU A CA 1
ATOM 595 C C . LEU A 1 81 ? -13.462 12.443 24.871 1.00 94.75 81 LEU A C 1
ATOM 597 O O . LEU A 1 81 ? -14.653 12.690 25.047 1.00 94.75 81 LEU A O 1
ATOM 601 N N . ALA A 1 82 ? -12.821 11.449 25.473 1.00 95.75 82 ALA A N 1
ATOM 602 C CA . ALA A 1 82 ? -13.405 10.536 26.440 1.00 95.75 82 ALA A CA 1
ATOM 603 C C . ALA A 1 82 ? -12.982 10.942 27.857 1.00 95.75 82 ALA A C 1
ATOM 605 O O . ALA A 1 82 ? -11.802 10.824 28.199 1.00 95.75 82 ALA A O 1
ATOM 606 N N . THR A 1 83 ? -13.926 11.397 28.680 1.00 96.12 83 THR A N 1
ATOM 607 C CA . THR A 1 83 ? -13.670 11.903 30.036 1.00 96.12 83 THR A CA 1
ATOM 608 C C . THR A 1 83 ? -14.450 11.110 31.075 1.00 96.12 83 THR A C 1
ATOM 610 O O . THR A 1 83 ? -15.675 11.010 31.020 1.00 96.12 83 THR A O 1
ATOM 613 N N . GLY A 1 84 ? -13.757 10.557 32.067 1.00 95.06 84 GLY A N 1
ATOM 614 C CA . GLY A 1 84 ? -14.393 9.891 33.195 1.00 95.06 84 GLY A CA 1
ATOM 615 C C . GLY A 1 84 ? -15.188 10.874 34.056 1.00 95.06 84 GLY A C 1
ATOM 616 O O . GLY A 1 84 ? -14.612 11.769 34.667 1.00 95.06 84 GLY A O 1
ATOM 617 N N . LYS A 1 85 ? -16.509 10.695 34.180 1.00 92.62 85 LYS A N 1
ATOM 618 C CA . LYS A 1 85 ? -17.367 11.590 34.986 1.00 92.62 85 LYS A CA 1
ATOM 619 C C . LYS A 1 85 ? -16.995 11.588 36.473 1.00 92.62 85 LYS A C 1
ATOM 621 O O . LYS A 1 85 ? -17.261 12.558 37.172 1.00 92.62 85 LYS A O 1
ATOM 626 N N . GLN A 1 86 ? -16.416 10.492 36.966 1.00 91.81 86 GLN A N 1
ATOM 627 C CA . GLN A 1 86 ? -16.069 10.320 38.378 1.00 91.81 86 GLN A CA 1
ATOM 628 C C . GLN A 1 86 ? -14.680 10.855 38.755 1.00 91.81 86 GLN A C 1
ATOM 630 O O . GLN A 1 86 ? -14.519 11.336 39.873 1.00 91.81 86 GLN A O 1
ATOM 635 N N . ASP A 1 87 ? -13.683 10.748 37.876 1.00 91.31 87 ASP A N 1
ATOM 636 C CA . ASP A 1 87 ? -12.283 11.108 38.166 1.00 91.31 87 ASP A CA 1
ATOM 637 C C . ASP A 1 87 ? -11.766 12.295 37.335 1.00 91.31 87 ASP A C 1
ATOM 639 O O . ASP A 1 87 ? -10.692 12.817 37.625 1.00 91.31 87 ASP A O 1
ATOM 643 N N . GLY A 1 88 ? -12.520 12.736 36.322 1.00 92.00 88 GLY A N 1
ATOM 644 C CA . GLY A 1 88 ? -12.142 13.803 35.396 1.00 92.00 88 GLY A CA 1
ATOM 645 C C . GLY A 1 88 ? -11.011 13.435 34.431 1.00 92.00 88 GLY A C 1
ATOM 646 O O . GLY A 1 88 ? -10.575 14.286 33.652 1.00 92.00 88 GLY A O 1
ATOM 647 N N . VAL A 1 89 ? -10.518 12.193 34.455 1.00 92.00 89 VAL A N 1
ATOM 648 C CA . VAL A 1 89 ? -9.409 11.765 33.599 1.00 92.00 89 VAL A CA 1
ATOM 649 C C . VAL A 1 89 ? -9.900 11.708 32.161 1.00 92.00 89 VAL A C 1
ATOM 651 O O . VAL A 1 89 ? -10.944 11.126 31.871 1.00 92.00 89 VAL A O 1
ATOM 654 N N . SER A 1 90 ? -9.146 12.337 31.262 1.00 93.44 90 SER A N 1
ATOM 655 C CA . SER A 1 90 ? -9.505 12.460 29.853 1.00 93.44 90 SER A CA 1
ATOM 656 C C . SER A 1 90 ? -8.516 11.729 28.952 1.00 93.44 90 SER A C 1
ATOM 658 O O . SER A 1 90 ? -7.330 11.620 29.261 1.00 93.44 90 SER A O 1
ATOM 660 N N . SER A 1 91 ? -9.012 11.233 27.826 1.00 93.06 91 SER A N 1
ATOM 661 C CA . SER A 1 91 ? -8.228 10.572 26.783 1.00 93.06 91 SER A CA 1
ATOM 662 C C . SER A 1 91 ? -8.851 10.828 25.414 1.00 93.06 91 SER A C 1
ATOM 664 O O . SER A 1 91 ? -10.061 11.017 25.306 1.00 93.06 91 SER A O 1
ATOM 666 N N . THR A 1 92 ? -8.037 10.826 24.365 1.00 91.44 92 THR A N 1
ATOM 667 C CA . THR A 1 92 ? -8.496 10.989 22.981 1.00 91.44 92 THR A CA 1
ATOM 668 C C . THR A 1 92 ? -8.685 9.620 22.347 1.00 91.44 92 THR A C 1
ATOM 670 O O . THR A 1 92 ? -7.781 8.791 22.393 1.00 91.44 92 THR A O 1
ATOM 673 N N . TRP A 1 93 ? -9.857 9.366 21.775 1.00 94.00 93 TRP A N 1
ATOM 674 C CA . TRP A 1 93 ? -10.222 8.094 21.156 1.00 94.00 93 TRP A CA 1
ATOM 675 C C . TRP A 1 93 ? -10.560 8.332 19.693 1.00 94.00 93 TRP A C 1
ATOM 677 O O . TRP A 1 93 ? -11.416 9.154 19.378 1.00 94.00 93 TRP A O 1
ATOM 687 N N . PHE A 1 94 ? -9.904 7.602 18.804 1.00 91.25 94 PHE A N 1
ATOM 688 C CA . PHE A 1 94 ? -10.116 7.685 17.369 1.00 91.25 94 PHE A CA 1
ATOM 689 C C . PHE A 1 94 ? -10.690 6.370 16.857 1.00 91.25 94 PHE A C 1
ATOM 691 O O . PHE A 1 94 ? -10.011 5.346 16.906 1.00 91.25 94 PHE A O 1
ATOM 698 N N . PHE A 1 95 ? -11.935 6.402 16.386 1.00 90.75 95 PHE A N 1
ATOM 699 C CA . PHE A 1 95 ? -12.608 5.257 15.779 1.00 90.75 95 PHE A CA 1
ATOM 700 C C . PHE A 1 95 ? -12.611 5.424 14.260 1.00 90.75 95 PHE A C 1
ATOM 702 O O . PHE A 1 95 ? -13.285 6.310 13.736 1.00 90.75 95 PHE A O 1
ATOM 709 N N . ASN A 1 96 ? -11.917 4.548 13.538 1.00 85.94 96 ASN A N 1
ATOM 710 C CA . ASN A 1 96 ? -11.872 4.593 12.077 1.00 85.94 96 ASN A CA 1
ATOM 711 C C . ASN A 1 96 ? -11.860 3.182 11.490 1.00 85.94 96 ASN A C 1
ATOM 713 O O . ASN A 1 96 ? -10.996 2.395 11.849 1.00 85.94 96 ASN A O 1
ATOM 717 N N . ASN A 1 97 ? -12.817 2.854 10.617 1.00 82.19 97 ASN A N 1
ATOM 718 C CA . ASN A 1 97 ? -12.839 1.602 9.843 1.00 82.19 97 ASN A CA 1
ATOM 719 C C . ASN A 1 97 ? -12.517 0.324 10.653 1.00 82.19 97 ASN A C 1
ATOM 721 O O . ASN A 1 97 ? -11.724 -0.513 10.235 1.00 82.19 97 ASN A O 1
ATOM 725 N N . GLY A 1 98 ? -13.107 0.173 11.845 1.00 86.00 98 GLY A N 1
ATOM 726 C CA . GLY A 1 98 ? -12.854 -0.986 12.715 1.00 86.00 98 GLY A CA 1
ATOM 727 C C . GLY A 1 98 ? -11.519 -0.959 13.477 1.00 86.00 98 GLY A C 1
ATOM 728 O O . GLY A 1 98 ? -11.217 -1.905 14.201 1.00 86.00 98 GLY A O 1
ATOM 729 N N . GLN A 1 99 ? -10.737 0.116 13.379 1.00 89.81 99 GLN A N 1
ATOM 730 C CA . GLN A 1 99 ? -9.546 0.379 14.187 1.00 89.81 99 GLN A CA 1
ATOM 731 C C . GLN A 1 99 ? -9.803 1.477 15.223 1.00 89.81 99 GLN A C 1
ATOM 733 O O . GLN A 1 99 ? -10.350 2.539 14.924 1.00 89.81 99 GLN A O 1
ATOM 738 N N . LEU A 1 100 ? -9.401 1.212 16.462 1.00 91.50 100 LEU A N 1
ATOM 739 C CA . LEU A 1 100 ? -9.487 2.146 17.575 1.00 91.50 100 LEU A CA 1
ATOM 740 C C . LEU A 1 100 ? -8.077 2.523 18.027 1.00 91.50 100 LEU A C 1
ATOM 742 O O . LEU A 1 100 ? -7.314 1.657 18.456 1.00 91.50 100 LEU A O 1
ATOM 746 N N . THR A 1 101 ? -7.776 3.817 18.019 1.00 89.62 101 THR A N 1
ATOM 747 C CA . THR A 1 101 ? -6.550 4.361 18.606 1.00 89.62 101 THR A CA 1
ATOM 748 C C . THR A 1 101 ? -6.882 5.224 19.821 1.00 89.62 101 THR A C 1
ATOM 750 O O . THR A 1 101 ? -7.681 6.152 19.729 1.00 89.62 101 THR A O 1
ATOM 753 N N . VAL A 1 102 ? -6.261 4.940 20.966 1.00 87.50 102 VAL A N 1
ATOM 754 C CA . VAL A 1 102 ? -6.411 5.716 22.205 1.00 87.50 102 VAL A CA 1
ATOM 755 C C . VAL A 1 102 ? -5.113 6.463 22.502 1.00 87.50 102 VAL A C 1
ATOM 757 O O . VAL A 1 102 ? -4.035 5.866 22.554 1.00 87.50 102 VAL A O 1
ATOM 760 N N . ASN A 1 103 ? -5.221 7.778 22.699 1.00 84.88 103 ASN A N 1
ATOM 761 C CA . ASN A 1 103 ? -4.124 8.718 22.941 1.00 84.88 103 ASN A CA 1
ATOM 762 C C . ASN A 1 103 ? -2.981 8.635 21.913 1.00 84.88 103 ASN A C 1
ATOM 764 O O . ASN A 1 103 ? -1.849 8.941 22.260 1.00 84.88 103 ASN A O 1
ATOM 768 N N . TYR A 1 104 ? -3.251 8.196 20.678 1.00 77.81 104 TYR A N 1
ATOM 769 C CA . TYR A 1 104 ? -2.244 7.970 19.621 1.00 77.81 104 TYR A CA 1
ATOM 770 C C . TYR A 1 104 ? -1.146 6.945 19.965 1.00 77.81 104 TYR A C 1
ATOM 772 O O . TYR A 1 104 ? -0.173 6.818 19.233 1.00 77.81 104 TYR A O 1
ATOM 780 N N . VAL A 1 105 ? -1.286 6.204 21.068 1.00 74.88 105 VAL A N 1
ATOM 781 C CA . VAL A 1 105 ? -0.268 5.248 21.543 1.00 74.88 105 VAL A CA 1
ATOM 782 C C . VAL A 1 105 ? -0.804 3.819 21.540 1.00 74.88 105 VAL A C 1
ATOM 784 O O . VAL A 1 105 ? -0.063 2.862 21.306 1.00 74.88 105 VAL A O 1
ATOM 787 N N . TYR A 1 106 ? -2.098 3.649 21.811 1.00 75.69 106 TYR A N 1
ATOM 788 C CA . TYR A 1 106 ? -2.695 2.331 21.990 1.00 75.69 106 TYR A CA 1
ATOM 789 C C . TYR A 1 106 ? -3.614 2.000 20.833 1.00 75.69 106 TYR A C 1
ATOM 791 O O . TYR A 1 106 ? -4.598 2.696 20.614 1.00 75.69 106 TYR A O 1
ATOM 799 N N . HIS A 1 107 ? -3.307 0.912 20.133 1.00 85.25 107 HIS A N 1
ATOM 800 C CA . HIS A 1 107 ? -4.040 0.478 18.949 1.00 85.25 107 HIS A CA 1
ATOM 801 C C . HIS A 1 107 ? -4.799 -0.818 19.226 1.00 85.25 107 HIS A C 1
ATOM 803 O O . HIS A 1 107 ? -4.225 -1.797 19.719 1.00 85.25 107 HIS A O 1
ATOM 809 N N . PHE A 1 108 ? -6.074 -0.817 18.864 1.00 91.44 108 PHE A N 1
ATOM 810 C CA . PHE A 1 108 ? -7.023 -1.907 19.033 1.00 91.44 108 PHE A CA 1
ATOM 811 C C . PHE A 1 108 ? -7.834 -2.085 17.748 1.00 91.44 108 PHE A C 1
ATOM 813 O O . PHE A 1 108 ? -7.953 -1.164 16.943 1.00 91.44 108 PHE A O 1
ATOM 820 N N . SER A 1 109 ? -8.447 -3.251 17.580 1.00 90.94 109 SER A N 1
ATOM 821 C CA . SER A 1 109 ? -9.547 -3.416 16.622 1.00 90.94 109 SER A CA 1
ATOM 822 C C . SER A 1 109 ? -10.883 -3.328 17.352 1.00 90.94 109 SER A C 1
ATOM 824 O O . SER A 1 109 ? -10.953 -3.595 18.555 1.00 90.94 109 SER A O 1
ATOM 826 N N . TYR A 1 110 ? -11.950 -2.956 16.651 1.00 94.06 110 TYR A N 1
ATOM 827 C CA . TYR A 1 110 ? -13.293 -2.933 17.210 1.00 94.06 110 TYR A CA 1
ATOM 828 C C . TYR A 1 110 ? -14.365 -3.402 16.224 1.00 94.06 110 TYR A C 1
ATOM 830 O O . TYR A 1 110 ? -14.238 -3.255 15.012 1.00 94.06 110 TYR A O 1
ATOM 838 N N . VAL A 1 111 ? -15.456 -3.941 16.771 1.00 90.94 111 VAL A N 1
ATOM 839 C CA . VAL A 1 111 ? -16.659 -4.337 16.028 1.00 90.94 111 VAL A CA 1
ATOM 840 C C . VAL A 1 111 ? -17.893 -3.815 16.754 1.00 90.94 111 VAL A C 1
ATOM 842 O O . VAL A 1 111 ? -18.013 -3.975 17.970 1.00 90.94 111 VAL A O 1
ATOM 845 N N . ILE A 1 112 ? -18.822 -3.213 16.014 1.00 91.69 112 ILE A N 1
ATOM 846 C CA . ILE A 1 112 ? -20.095 -2.715 16.545 1.00 91.69 112 ILE A CA 1
ATOM 847 C C . ILE A 1 112 ? -21.165 -3.792 16.352 1.00 91.69 112 ILE A C 1
ATOM 849 O O . ILE A 1 112 ? -21.334 -4.326 15.255 1.00 91.69 112 ILE A O 1
ATOM 853 N N . ALA A 1 113 ? -21.897 -4.123 17.413 1.00 89.88 113 ALA A N 1
ATOM 854 C CA . ALA A 1 113 ? -23.039 -5.022 17.314 1.00 89.88 113 ALA A CA 1
ATOM 855 C C . ALA A 1 113 ? -24.160 -4.388 16.476 1.00 89.88 113 ALA A C 1
ATOM 857 O O . ALA A 1 113 ? -24.481 -3.215 16.640 1.00 89.88 113 ALA A O 1
ATOM 858 N N . LYS A 1 114 ? -24.806 -5.191 15.623 1.00 86.69 114 LYS A N 1
ATOM 859 C CA . LYS A 1 114 ? -25.899 -4.737 14.743 1.00 86.69 114 LYS A CA 1
ATOM 860 C C . LYS A 1 114 ? -27.094 -4.157 15.514 1.00 86.69 114 LYS A C 1
ATOM 862 O O . LYS A 1 114 ? -27.732 -3.204 15.080 1.00 86.69 114 LYS A O 1
ATOM 867 N N . ASN A 1 115 ? -27.405 -4.759 16.656 1.00 87.88 115 ASN A N 1
ATOM 868 C CA . ASN A 1 115 ? -28.551 -4.409 17.481 1.00 87.88 115 ASN A CA 1
ATOM 869 C C . ASN A 1 115 ? -28.075 -3.897 18.837 1.00 87.88 115 ASN A C 1
ATOM 871 O O . ASN A 1 115 ? -27.009 -4.294 19.316 1.00 87.88 115 ASN A O 1
ATOM 875 N N . LYS A 1 116 ? -28.890 -3.057 19.474 1.00 89.25 116 LYS A N 1
ATOM 876 C CA . LYS A 1 116 ? -28.672 -2.698 20.875 1.00 89.25 116 LYS A CA 1
ATOM 877 C C . LYS A 1 116 ? -28.884 -3.907 21.778 1.00 89.25 116 LYS A C 1
ATOM 879 O O . LYS A 1 116 ? -29.662 -4.807 21.453 1.00 89.25 116 LYS A O 1
ATOM 884 N N . ASP A 1 117 ? -28.213 -3.906 22.923 1.00 89.75 117 ASP A N 1
ATOM 885 C CA . ASP A 1 117 ? -28.478 -4.896 23.962 1.00 89.75 117 ASP A CA 1
ATOM 886 C C . ASP A 1 117 ? -29.843 -4.665 24.640 1.00 89.75 117 ASP A C 1
ATOM 888 O O . ASP A 1 117 ? -30.543 -3.678 24.385 1.00 89.75 117 ASP A O 1
ATOM 892 N N . SER A 1 118 ? -30.232 -5.576 25.536 1.00 88.50 118 SER A N 1
ATOM 893 C CA . SER A 1 118 ? -31.500 -5.498 26.277 1.00 88.50 118 SER A CA 1
ATOM 894 C C . SER A 1 118 ? -31.634 -4.246 27.152 1.00 88.50 118 SER A C 1
ATOM 896 O O . SER A 1 118 ? -32.740 -3.901 27.564 1.00 88.50 118 SER A O 1
ATOM 898 N N . HIS A 1 119 ? -30.525 -3.563 27.439 1.00 88.88 119 HIS A N 1
ATOM 899 C CA . HIS A 1 119 ? -30.470 -2.335 28.229 1.00 88.88 119 HIS A CA 1
ATOM 900 C C . HIS A 1 119 ? -30.395 -1.074 27.344 1.00 88.88 119 HIS A C 1
ATOM 902 O O . HIS A 1 119 ? -30.357 0.053 27.855 1.00 88.88 119 HIS A O 1
ATOM 908 N N . GLY A 1 120 ? -30.427 -1.245 26.018 1.00 88.62 120 GLY A N 1
ATOM 909 C CA . GLY A 1 120 ? -30.438 -0.172 25.030 1.00 88.62 120 GLY A CA 1
ATOM 910 C C . GLY A 1 120 ? -29.059 0.409 24.708 1.00 88.62 120 GLY A C 1
ATOM 911 O O . GLY A 1 120 ? -29.001 1.524 24.177 1.00 88.62 120 GLY A O 1
ATOM 912 N N . TYR A 1 121 ? -27.968 -0.295 25.019 1.00 92.31 121 TYR A N 1
ATOM 913 C CA . TYR A 1 121 ? -26.610 0.116 24.654 1.00 92.31 121 TYR A CA 1
ATOM 914 C C . TYR A 1 121 ? -26.241 -0.350 23.247 1.00 92.31 121 TYR A C 1
ATOM 916 O O . TYR A 1 121 ? -26.519 -1.484 22.860 1.00 92.31 121 TYR A O 1
ATOM 924 N N . THR A 1 122 ? -25.543 0.507 22.504 1.00 93.00 122 THR A N 1
ATOM 925 C CA . THR A 1 122 ? -24.695 0.059 21.397 1.00 93.00 122 THR A CA 1
ATOM 926 C C . THR A 1 122 ? -23.484 -0.649 21.998 1.00 93.00 122 THR A C 1
ATOM 928 O O . THR A 1 122 ? -22.766 -0.060 22.806 1.00 93.00 122 THR A O 1
ATOM 931 N N . VAL A 1 123 ? -23.250 -1.899 21.604 1.00 93.69 123 VAL A N 1
ATOM 932 C CA . VAL A 1 123 ? -22.128 -2.699 22.109 1.00 93.69 123 VAL A CA 1
ATOM 933 C C . VAL A 1 123 ? -20.976 -2.632 21.118 1.00 93.69 123 VAL A C 1
ATOM 935 O O . VAL A 1 123 ? -21.111 -3.070 19.976 1.00 93.69 123 VAL A O 1
ATOM 938 N N . VAL A 1 124 ? -19.839 -2.108 21.563 1.00 94.69 124 VAL A N 1
ATOM 939 C CA . VAL A 1 124 ? -18.593 -2.079 20.794 1.00 94.69 124 VAL A CA 1
ATOM 940 C C . VAL A 1 124 ? -17.636 -3.089 21.410 1.00 94.69 124 VAL A C 1
ATOM 942 O O . VAL A 1 124 ? -17.183 -2.914 22.538 1.00 94.69 124 VAL A O 1
ATOM 945 N N . THR A 1 125 ? -17.335 -4.165 20.692 1.00 94.94 125 THR A N 1
ATOM 946 C CA . THR A 1 125 ? -16.329 -5.141 21.127 1.00 94.94 125 THR A CA 1
ATOM 947 C C . THR A 1 125 ? -14.958 -4.648 20.703 1.00 94.94 125 THR A C 1
ATOM 949 O O . THR A 1 125 ? -14.725 -4.512 19.509 1.00 94.94 125 THR A O 1
ATOM 952 N N . ILE A 1 126 ? -14.063 -4.402 21.655 1.00 95.25 126 ILE A N 1
ATOM 953 C CA . ILE A 1 126 ? -12.689 -3.944 21.427 1.00 95.25 126 ILE A CA 1
ATOM 954 C C . ILE A 1 126 ? -11.746 -5.127 21.649 1.00 95.25 126 ILE A C 1
ATOM 956 O O . ILE A 1 126 ? -11.850 -5.815 22.665 1.00 95.25 126 ILE A O 1
ATOM 960 N N . THR A 1 127 ? -10.824 -5.360 20.718 1.00 93.50 127 THR A N 1
ATOM 961 C CA . THR A 1 127 ? -9.845 -6.453 20.778 1.00 93.50 127 THR A CA 1
ATOM 962 C C . THR A 1 127 ? -8.427 -5.889 20.747 1.00 93.50 127 THR A C 1
ATOM 964 O O . THR A 1 127 ? -8.075 -5.119 19.850 1.00 93.50 127 THR A O 1
ATOM 967 N N . ASN A 1 128 ? -7.608 -6.260 21.733 1.00 89.56 128 ASN A N 1
ATOM 968 C CA . ASN A 1 128 ? -6.202 -5.856 21.797 1.00 89.56 128 ASN A CA 1
ATOM 969 C C . ASN A 1 128 ? -5.300 -6.738 20.908 1.00 89.56 128 ASN A C 1
ATOM 971 O O . ASN A 1 128 ? -5.746 -7.727 20.328 1.00 89.56 128 ASN A O 1
ATOM 975 N N . LYS A 1 129 ? -4.005 -6.399 20.831 1.00 85.56 129 LYS A N 1
ATOM 976 C CA . LYS A 1 129 ? -3.006 -7.149 20.041 1.00 85.56 129 LYS A CA 1
ATOM 977 C C . LYS A 1 129 ? -2.816 -8.608 20.484 1.00 85.56 129 LYS A C 1
ATOM 979 O O . LYS A 1 129 ? -2.347 -9.421 19.701 1.00 85.56 129 LYS A O 1
ATOM 984 N N . GLU A 1 130 ? -3.183 -8.937 21.719 1.00 90.25 130 GLU A N 1
ATOM 985 C CA . GLU A 1 130 ? -3.114 -10.291 22.288 1.00 90.25 130 GLU A CA 1
ATOM 986 C C . GLU A 1 130 ? -4.408 -11.092 22.038 1.00 90.25 130 GLU A C 1
ATOM 988 O O . GLU A 1 130 ? -4.534 -12.227 22.490 1.00 90.25 130 GLU A O 1
ATOM 993 N N . GLY A 1 131 ? -5.399 -10.509 21.352 1.00 88.19 131 GLY A N 1
ATOM 994 C CA . GLY A 1 131 ? -6.702 -11.131 21.101 1.00 88.19 131 GLY A CA 1
ATOM 995 C C . GLY A 1 131 ? -7.680 -11.051 22.278 1.00 88.19 131 GLY A C 1
ATOM 996 O O . GLY A 1 131 ? -8.789 -11.585 22.194 1.00 88.19 131 GLY A O 1
ATOM 997 N N . LYS A 1 132 ? -7.314 -10.372 23.371 1.00 92.38 132 LYS A N 1
ATOM 998 C CA . LYS A 1 132 ? -8.188 -10.162 24.527 1.00 92.38 132 LYS A CA 1
ATOM 999 C C . LYS A 1 132 ? -9.298 -9.179 24.171 1.00 92.38 132 LYS A C 1
ATOM 1001 O O . LYS A 1 132 ? -9.039 -8.114 23.608 1.00 92.38 132 LYS A O 1
ATOM 1006 N N . LYS A 1 133 ? -10.529 -9.548 24.528 1.00 93.50 133 LYS A N 1
ATOM 1007 C CA . LYS A 1 133 ? -11.744 -8.798 24.207 1.00 93.50 133 LYS A CA 1
ATOM 1008 C C . LYS A 1 133 ? -12.294 -8.051 25.414 1.00 93.50 133 LYS A C 1
ATOM 1010 O O . LYS A 1 133 ? -12.229 -8.524 26.548 1.00 93.50 133 LYS A O 1
ATOM 1015 N N . HIS A 1 134 ? -12.857 -6.891 25.122 1.00 93.81 134 HIS A N 1
ATOM 1016 C CA . HIS A 1 134 ? -13.510 -5.984 26.054 1.00 93.81 134 HIS A CA 1
ATOM 1017 C C . HIS A 1 134 ? -14.783 -5.447 25.392 1.00 93.81 134 HIS A C 1
ATOM 1019 O O . HIS A 1 134 ? -14.874 -5.424 24.163 1.00 93.81 134 HIS A O 1
ATOM 1025 N N . ALA A 1 135 ? -15.760 -4.994 26.176 1.00 94.50 135 ALA A N 1
ATOM 1026 C CA . ALA A 1 135 ? -16.907 -4.263 25.639 1.00 94.50 135 ALA A CA 1
ATOM 1027 C C . ALA A 1 135 ? -16.880 -2.802 26.084 1.00 94.50 135 ALA A C 1
ATOM 1029 O O . ALA A 1 135 ? -16.667 -2.497 27.255 1.00 94.50 135 ALA A O 1
ATOM 1030 N N . LEU A 1 136 ? -17.152 -1.906 25.146 1.00 95.12 136 LEU A N 1
ATOM 1031 C CA . LEU A 1 136 ? -17.528 -0.525 25.394 1.00 95.12 136 LEU A CA 1
ATOM 1032 C C . LEU A 1 136 ? -19.026 -0.397 25.100 1.00 95.12 136 LEU A C 1
ATOM 1034 O O . LEU A 1 136 ? -19.476 -0.557 23.966 1.00 95.12 136 LEU A O 1
ATOM 1038 N N . LEU A 1 137 ? -19.802 -0.147 26.148 1.00 94.88 137 LEU A N 1
ATOM 1039 C CA . LEU A 1 137 ? -21.248 0.018 26.083 1.00 94.88 137 LEU A CA 1
ATOM 1040 C C . LEU A 1 137 ? -21.566 1.498 25.931 1.00 94.88 137 LEU A C 1
ATOM 1042 O O . LEU A 1 137 ? -21.305 2.270 26.851 1.00 94.88 137 LEU A O 1
ATOM 1046 N N . LEU A 1 138 ? -22.128 1.893 24.792 1.00 94.12 138 LEU A N 1
ATOM 1047 C CA . LEU A 1 138 ? -22.404 3.288 24.456 1.00 94.12 138 LEU A CA 1
ATOM 1048 C C . LEU A 1 138 ? -23.902 3.575 24.467 1.00 94.12 138 LEU A C 1
ATOM 1050 O O . LEU A 1 138 ? -24.698 2.874 23.838 1.00 94.12 138 LEU A O 1
ATOM 1054 N N . LYS A 1 139 ? -24.291 4.649 25.151 1.00 92.19 139 LYS A N 1
ATOM 1055 C CA . LYS A 1 139 ? -25.652 5.181 25.144 1.00 92.19 139 LYS A CA 1
ATOM 1056 C C . LYS A 1 139 ? -25.633 6.605 24.614 1.00 92.19 139 LYS A C 1
ATOM 1058 O O . LYS A 1 139 ? -24.898 7.451 25.113 1.00 92.19 139 LYS A O 1
ATOM 1063 N N . LYS A 1 140 ? -26.437 6.866 23.585 1.00 89.75 140 LYS A N 1
ATOM 1064 C CA . LYS A 1 140 ? -26.504 8.184 22.946 1.00 89.75 140 LYS A CA 1
ATOM 1065 C C . LYS A 1 140 ? -27.028 9.237 23.927 1.00 89.75 140 LYS A C 1
ATOM 1067 O O . LYS A 1 140 ? -28.026 8.998 24.606 1.00 89.75 140 LYS A O 1
ATOM 1072 N N . ASN A 1 141 ? -26.370 10.390 23.954 1.00 87.62 141 ASN A N 1
ATOM 1073 C CA . ASN A 1 141 ? -26.705 11.550 24.770 1.00 87.62 141 ASN A CA 1
ATOM 1074 C C . ASN A 1 141 ? -26.570 12.820 23.907 1.00 87.62 141 ASN A C 1
ATOM 1076 O O . ASN A 1 141 ? -25.498 13.411 23.798 1.00 87.62 141 ASN A O 1
ATOM 1080 N N . GLY A 1 142 ? -27.646 13.197 23.208 1.00 86.00 142 GLY A N 1
ATOM 1081 C CA . GLY A 1 142 ? -27.599 14.263 22.202 1.00 86.00 142 GLY A CA 1
ATOM 1082 C C . GLY A 1 142 ? -26.695 13.896 21.016 1.00 86.00 142 GLY A C 1
ATOM 1083 O O . GLY A 1 142 ? -26.905 12.864 20.372 1.00 86.00 142 GLY A O 1
ATOM 1084 N N . SER A 1 143 ? -25.703 14.745 20.728 1.00 84.50 143 SER A N 1
ATOM 1085 C CA . SER A 1 143 ? -24.629 14.496 19.748 1.00 84.50 143 SER A CA 1
ATOM 1086 C C . SER A 1 143 ? -23.461 13.670 20.304 1.00 84.50 143 SER A C 1
ATOM 1088 O O . SER A 1 143 ? -22.553 13.329 19.555 1.00 84.50 143 SER A O 1
ATOM 1090 N N . ASN A 1 144 ? -23.479 13.372 21.604 1.00 90.44 144 ASN A N 1
ATOM 1091 C CA . ASN A 1 144 ? -22.405 12.725 22.350 1.00 90.44 144 ASN A CA 1
ATOM 1092 C C . ASN A 1 144 ? -22.817 11.310 22.789 1.00 90.44 144 ASN A C 1
ATOM 1094 O O . ASN A 1 144 ? -23.949 10.866 22.552 1.00 90.44 144 ASN A O 1
ATOM 1098 N N . PHE A 1 145 ? -21.913 10.608 23.472 1.00 93.75 145 PHE A N 1
ATOM 1099 C CA . PHE A 1 145 ? -22.214 9.320 24.098 1.00 93.75 145 PHE A CA 1
ATOM 1100 C C . PHE A 1 145 ? -21.814 9.292 25.571 1.00 93.75 145 PHE A C 1
ATOM 1102 O O . PHE A 1 145 ? -20.783 9.826 25.962 1.00 93.75 145 PHE A O 1
ATOM 1109 N N . ASP A 1 146 ? -22.610 8.592 26.371 1.00 94.06 146 ASP A N 1
ATOM 1110 C CA . ASP A 1 146 ? -22.195 8.096 27.677 1.00 94.06 146 ASP A CA 1
ATOM 1111 C C . ASP A 1 146 ? -21.764 6.634 27.499 1.00 94.06 146 ASP A C 1
ATOM 1113 O O . ASP A 1 146 ? -22.547 5.788 27.058 1.00 94.06 146 ASP A O 1
ATOM 1117 N N . GLY A 1 147 ? -20.512 6.341 27.828 1.00 93.81 147 GLY A N 1
ATOM 1118 C CA . GLY A 1 147 ? -19.890 5.037 27.683 1.00 93.81 147 GLY A CA 1
ATOM 1119 C C . GLY A 1 147 ? -19.567 4.359 29.009 1.00 93.81 147 GLY A C 1
ATOM 1120 O O . GLY A 1 147 ? -19.394 5.008 30.044 1.00 93.81 147 GLY A O 1
ATOM 1121 N N . ARG A 1 148 ? -19.470 3.031 28.974 1.00 94.19 148 ARG A N 1
ATOM 1122 C CA . ARG A 1 148 ? -18.948 2.199 30.067 1.00 94.19 148 ARG A CA 1
ATOM 1123 C C . ARG A 1 148 ? -18.060 1.106 29.501 1.00 94.19 148 ARG A C 1
ATOM 1125 O O . ARG A 1 148 ? -18.472 0.418 28.570 1.00 94.19 148 ARG A O 1
ATOM 1132 N N . THR A 1 149 ? -16.882 0.918 30.081 1.00 92.31 149 THR A N 1
ATOM 1133 C CA . THR A 1 149 ? -16.027 -0.223 29.752 1.00 92.31 149 THR A CA 1
ATOM 1134 C C . THR A 1 149 ? -16.406 -1.435 30.597 1.00 92.31 149 THR A C 1
ATOM 1136 O O . THR A 1 149 ? -16.783 -1.332 31.768 1.00 92.31 149 THR A O 1
ATOM 1139 N N . VAL A 1 150 ? -16.343 -2.606 29.978 1.00 92.88 150 VAL A N 1
ATOM 1140 C CA . VAL A 1 150 ? -16.641 -3.901 30.578 1.00 92.88 150 VAL A CA 1
ATOM 1141 C C . VAL A 1 150 ? -15.484 -4.828 30.242 1.00 92.88 150 VAL A C 1
ATOM 1143 O O . VAL A 1 150 ? -15.263 -5.184 29.084 1.00 92.88 150 VAL A O 1
ATOM 1146 N N . GLU A 1 151 ? -14.719 -5.192 31.266 1.00 91.31 151 GLU A N 1
ATOM 1147 C CA . GLU A 1 151 ? -13.423 -5.845 31.103 1.00 91.31 151 GLU A CA 1
ATOM 1148 C C . GLU A 1 151 ? -13.235 -7.002 32.089 1.00 91.31 151 GLU A C 1
ATOM 1150 O O . GLU A 1 151 ? -13.838 -7.039 33.168 1.00 91.31 151 GLU A O 1
ATOM 1155 N N . GLY A 1 152 ? -12.371 -7.957 31.730 1.00 89.94 152 GLY A N 1
ATOM 1156 C CA . GLY A 1 152 ? -12.013 -9.081 32.598 1.00 89.94 152 GLY A CA 1
ATOM 1157 C C . GLY A 1 152 ? -13.243 -9.853 33.082 1.00 89.94 152 GLY A C 1
ATOM 1158 O O . GLY A 1 152 ? -14.114 -10.201 32.294 1.00 89.94 152 GLY A O 1
ATOM 1159 N N . LYS A 1 153 ? -13.358 -10.082 34.397 1.00 90.38 153 LYS A N 1
ATOM 1160 C CA . LYS A 1 153 ? -14.498 -10.818 34.979 1.00 90.38 153 LYS A CA 1
ATOM 1161 C C . LYS A 1 153 ? -15.857 -10.162 34.708 1.00 90.38 153 LYS A C 1
ATOM 1163 O O . LYS A 1 153 ? -16.862 -10.864 34.648 1.00 90.38 153 LYS A O 1
ATOM 1168 N N . ALA A 1 154 ? -15.902 -8.835 34.566 1.00 91.19 154 ALA A N 1
ATOM 1169 C CA . ALA A 1 154 ? -17.143 -8.142 34.238 1.00 91.19 154 ALA A CA 1
ATOM 1170 C C . ALA A 1 154 ? -17.574 -8.422 32.793 1.00 91.19 154 ALA A C 1
ATOM 1172 O O . ALA A 1 154 ? -18.770 -8.505 32.534 1.00 91.19 154 ALA A O 1
ATOM 1173 N N . TYR A 1 155 ? -16.616 -8.614 31.880 1.00 92.19 155 TYR A N 1
ATOM 1174 C CA . TYR A 1 155 ? -16.892 -8.960 30.485 1.00 92.19 155 TYR A CA 1
ATOM 1175 C C . TYR A 1 155 ? -17.490 -10.361 30.370 1.00 92.19 155 TYR A C 1
ATOM 1177 O O . TYR A 1 155 ? -18.555 -10.514 29.783 1.00 92.19 155 TYR A O 1
ATOM 1185 N N . GLU A 1 156 ? -16.894 -11.352 31.038 1.00 91.56 156 GLU A N 1
ATOM 1186 C CA . GLU A 1 156 ? -17.437 -12.720 31.071 1.00 91.56 156 GLU A CA 1
ATOM 1187 C C . GLU A 1 156 ? -18.861 -12.767 31.640 1.00 91.56 156 GLU A C 1
ATOM 1189 O O . GLU A 1 156 ? -19.747 -13.443 31.110 1.00 91.56 156 GLU A O 1
ATOM 1194 N N . LYS A 1 157 ? -19.111 -11.994 32.706 1.00 91.62 157 LYS A N 1
ATOM 1195 C CA . LYS A 1 157 ? -20.449 -11.886 33.288 1.00 91.62 157 LYS A CA 1
ATOM 1196 C C . LYS A 1 157 ? -21.432 -11.243 32.307 1.00 91.62 157 LYS A C 1
ATOM 1198 O O . LYS A 1 157 ? -22.494 -11.805 32.068 1.00 91.62 157 LYS A O 1
ATOM 1203 N N . TYR A 1 158 ? -21.049 -10.123 31.694 1.00 92.81 158 TYR A N 1
ATOM 1204 C CA . TYR A 1 158 ? -21.865 -9.439 30.693 1.00 92.81 158 TYR A CA 1
ATOM 1205 C C . TYR A 1 158 ? -22.227 -10.348 29.510 1.00 92.81 158 TYR A C 1
ATOM 1207 O O . TYR A 1 158 ? -23.379 -10.352 29.088 1.00 92.81 158 TYR A O 1
ATOM 1215 N N . LEU A 1 159 ? -21.292 -11.165 29.014 1.00 89.94 159 LEU A N 1
ATOM 1216 C CA . LEU A 1 159 ? -21.576 -12.133 27.948 1.00 89.94 159 LEU A CA 1
ATOM 1217 C C . LEU A 1 159 ? -22.588 -13.210 28.364 1.00 89.94 159 LEU A C 1
ATOM 1219 O O . LEU A 1 159 ? -23.309 -13.727 27.515 1.00 89.94 159 LEU A O 1
ATOM 1223 N N . THR A 1 160 ? -22.636 -13.554 29.653 1.00 91.06 160 THR A N 1
ATOM 1224 C CA . THR A 1 160 ? -23.497 -14.623 30.172 1.00 91.06 160 THR A CA 1
ATOM 1225 C C . THR A 1 160 ? -24.929 -14.148 30.410 1.00 91.06 160 THR A C 1
ATOM 1227 O O . THR A 1 160 ? -25.875 -14.843 30.044 1.00 91.06 160 THR A O 1
ATOM 1230 N N . ASP A 1 161 ? -25.102 -12.989 31.049 1.00 89.88 161 ASP A N 1
ATOM 1231 C CA . ASP A 1 161 ? -26.410 -12.538 31.547 1.00 89.88 161 ASP A CA 1
ATOM 1232 C C . ASP A 1 161 ? -26.758 -11.082 31.184 1.00 89.88 161 ASP A C 1
ATOM 1234 O O . ASP A 1 161 ? -27.805 -10.575 31.587 1.00 89.88 161 ASP A O 1
ATOM 1238 N N . GLY A 1 162 ? -25.902 -10.395 30.422 1.00 88.00 162 GLY A N 1
ATOM 1239 C CA . GLY A 1 162 ? -26.092 -8.994 30.047 1.00 88.00 162 GLY A CA 1
ATOM 1240 C C . GLY A 1 162 ? -25.895 -8.005 31.199 1.00 88.00 162 GLY A C 1
ATOM 1241 O O . GLY A 1 162 ? -26.224 -6.828 31.038 1.00 88.00 162 GLY A O 1
ATOM 1242 N N . THR A 1 163 ? -25.375 -8.434 32.358 1.00 90.12 163 THR A N 1
ATOM 1243 C CA . THR A 1 163 ? -25.161 -7.552 33.515 1.00 90.12 163 THR A CA 1
ATOM 1244 C C . THR A 1 163 ? -24.198 -6.427 33.157 1.00 90.12 163 THR A C 1
ATOM 1246 O O . THR A 1 163 ? -22.998 -6.640 32.974 1.00 90.12 163 THR A O 1
ATOM 1249 N N . VAL A 1 164 ? -24.711 -5.200 33.147 1.00 87.56 164 VAL A N 1
ATOM 1250 C CA . VAL A 1 164 ? -23.902 -3.992 32.979 1.00 87.56 164 VAL A CA 1
ATOM 1251 C C . VAL A 1 164 ? -23.243 -3.636 34.317 1.00 87.56 164 VAL A C 1
ATOM 1253 O O . VAL A 1 164 ? -23.946 -3.471 35.318 1.00 87.56 164 VAL A O 1
ATOM 1256 N N . PRO A 1 165 ? -21.908 -3.496 34.386 1.00 86.44 165 PRO A N 1
ATOM 1257 C CA . PRO A 1 165 ? -21.243 -3.174 35.638 1.00 86.44 165 PRO A CA 1
ATOM 1258 C C . PRO A 1 165 ? -21.585 -1.757 36.121 1.00 86.44 165 PRO A C 1
ATOM 1260 O O . PRO A 1 165 ? -21.683 -0.796 35.346 1.00 86.44 165 PRO A O 1
ATOM 1263 N N . ASN A 1 166 ? -21.682 -1.613 37.445 1.00 82.19 166 ASN A N 1
ATOM 1264 C CA . ASN A 1 166 ? -21.684 -0.320 38.129 1.00 82.19 166 ASN A CA 1
ATOM 1265 C C . ASN A 1 166 ? -20.256 0.237 38.159 1.00 82.19 166 ASN A C 1
ATOM 1267 O O . ASN A 1 166 ? -19.586 0.219 39.188 1.00 82.19 166 ASN A O 1
ATOM 1271 N N . GLY A 1 167 ? -19.776 0.647 36.987 1.00 80.88 167 GLY A N 1
ATOM 1272 C CA . GLY A 1 167 ? -18.458 1.233 36.786 1.00 80.88 167 GLY A CA 1
ATOM 1273 C C . GLY A 1 167 ? -18.501 2.742 36.565 1.00 80.88 167 GLY A C 1
ATOM 1274 O O . GLY A 1 167 ? -19.548 3.392 36.652 1.00 80.88 167 GLY A O 1
ATOM 1275 N N . GLN A 1 168 ? -17.325 3.277 36.252 1.00 86.12 168 GLN A N 1
ATOM 1276 C CA . GLN A 1 168 ? -17.146 4.642 35.780 1.00 86.12 168 GLN A CA 1
ATOM 1277 C C . GLN A 1 168 ? -17.998 4.901 34.531 1.00 86.12 168 GLN A C 1
ATOM 1279 O O . GLN A 1 168 ? -18.152 4.026 33.678 1.00 86.12 168 GLN A O 1
ATOM 1284 N N . ILE A 1 169 ? -18.564 6.103 34.437 1.00 93.25 169 ILE A N 1
ATOM 1285 C CA . ILE A 1 169 ? -19.248 6.573 33.233 1.00 93.25 169 ILE A CA 1
ATOM 1286 C C . ILE A 1 169 ? -18.262 7.475 32.5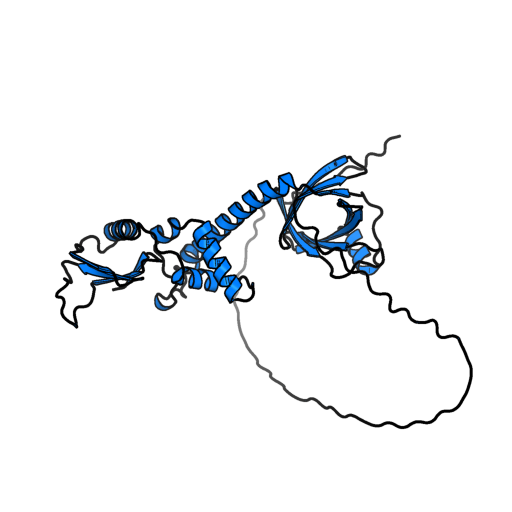09 1.00 93.25 169 ILE A C 1
ATOM 1288 O O . ILE A 1 169 ? -17.715 8.394 33.114 1.00 93.25 169 ILE A O 1
ATOM 1292 N N . ILE A 1 170 ? -18.048 7.212 31.230 1.00 95.19 170 ILE A N 1
ATOM 1293 C CA . ILE A 1 170 ? -17.146 7.978 30.380 1.00 95.19 170 ILE A CA 1
ATOM 1294 C C . ILE A 1 170 ? -18.008 8.831 29.457 1.00 95.19 170 ILE A C 1
ATOM 1296 O O . ILE A 1 170 ? -18.846 8.307 28.732 1.00 95.19 170 ILE A O 1
ATOM 1300 N N . GLU A 1 171 ? -17.845 10.142 29.500 1.00 96.12 171 GLU A N 1
ATOM 1301 C CA . GLU A 1 171 ? -18.469 11.049 28.545 1.00 96.12 171 GLU A CA 1
ATOM 1302 C C . GLU A 1 171 ? -17.613 11.130 27.282 1.00 96.12 171 GLU A C 1
ATOM 1304 O O . GLU A 1 171 ? -16.422 11.407 27.369 1.00 96.12 171 GLU A O 1
ATOM 1309 N N . PHE A 1 172 ? -18.213 10.890 26.121 1.00 94.62 172 PHE A N 1
ATOM 1310 C CA . PHE A 1 172 ? -17.569 10.986 24.815 1.00 94.62 172 PHE A CA 1
ATOM 1311 C C . PHE A 1 172 ? -18.093 12.214 24.077 1.00 94.62 172 PHE A C 1
ATOM 1313 O O . PHE A 1 172 ? -19.245 12.236 23.638 1.00 94.62 172 PHE A O 1
ATOM 1320 N N . ILE A 1 173 ? -17.231 13.214 23.910 1.00 93.12 173 ILE A N 1
ATOM 1321 C CA . ILE A 1 173 ? -17.530 14.465 23.205 1.00 93.12 173 ILE A CA 1
ATOM 1322 C C . ILE A 1 173 ? -16.842 14.455 21.841 1.00 93.12 173 ILE A C 1
ATOM 1324 O O . ILE A 1 173 ? -15.615 14.361 21.764 1.00 93.12 173 ILE A O 1
ATOM 1328 N N . TYR A 1 174 ? -17.623 14.585 20.770 1.00 89.31 174 TYR A N 1
ATOM 1329 C CA . TYR A 1 174 ? -17.119 14.558 19.395 1.00 89.31 174 TYR A CA 1
ATOM 1330 C C . TYR A 1 174 ? -16.244 15.779 19.063 1.00 89.31 174 TYR A C 1
ATOM 1332 O O . TYR A 1 174 ? -16.608 16.915 19.374 1.00 89.31 174 TYR A O 1
ATOM 1340 N N . GLN A 1 175 ? -15.106 15.559 18.399 1.00 85.31 175 GLN A N 1
ATOM 1341 C CA . GLN A 1 175 ? -14.087 16.578 18.115 1.00 85.31 175 GLN A CA 1
ATOM 1342 C C . GLN A 1 175 ? -13.969 16.886 16.609 1.00 85.31 175 GLN A C 1
ATOM 1344 O O . GLN A 1 175 ? -12.960 16.576 15.980 1.00 85.31 175 GLN A O 1
ATOM 1349 N N . GLN A 1 176 ? -14.959 17.573 16.023 1.00 69.06 176 GLN A N 1
ATOM 1350 C CA . GLN A 1 176 ? -15.011 17.875 14.572 1.00 69.06 176 GLN A CA 1
ATOM 1351 C C . GLN A 1 176 ? -13.761 18.560 13.981 1.00 69.06 176 GLN A C 1
ATOM 1353 O O . GLN A 1 176 ? -13.426 18.347 12.817 1.00 69.06 176 GLN A O 1
ATOM 1358 N N . LYS A 1 177 ? -13.091 19.447 14.732 1.00 58.91 177 LYS A N 1
ATOM 1359 C CA . LYS A 1 177 ? -11.896 20.161 14.235 1.00 58.91 177 LYS A CA 1
ATOM 1360 C C . LYS A 1 177 ? -10.636 19.298 14.287 1.00 58.91 177 LYS A C 1
ATOM 1362 O O . LYS A 1 177 ? -9.813 19.395 13.384 1.00 58.91 177 LYS A O 1
ATOM 1367 N N . GLN A 1 178 ? -10.510 18.471 15.321 1.00 55.31 178 GLN A N 1
ATOM 1368 C CA . GLN A 1 178 ? -9.371 17.578 15.515 1.00 55.31 178 GLN A CA 1
ATOM 1369 C C . GLN A 1 178 ? -9.444 16.394 14.546 1.00 55.31 178 GLN A C 1
ATOM 1371 O O . GLN A 1 178 ? -8.454 16.048 13.919 1.00 55.31 178 GLN A O 1
ATOM 1376 N N . GLU A 1 179 ? -10.649 15.874 14.309 1.00 53.19 179 GLU A N 1
ATOM 1377 C CA . GLU A 1 179 ? -10.915 14.824 13.327 1.00 53.19 179 GLU A CA 1
ATOM 1378 C C . GLU A 1 179 ? -10.410 15.170 11.928 1.00 53.19 179 GLU A C 1
ATOM 1380 O O . GLU A 1 179 ? -9.837 14.307 11.281 1.00 53.19 179 GLU A O 1
ATOM 1385 N N . LYS A 1 180 ? -10.532 16.417 11.455 1.00 53.72 180 LYS A N 1
ATOM 1386 C CA . LYS A 1 180 ? -10.024 16.795 10.121 1.00 53.72 180 LYS A CA 1
ATOM 1387 C C . LYS A 1 180 ? -8.497 16.822 10.018 1.00 53.72 180 LYS A C 1
ATOM 1389 O O . LYS A 1 180 ? -7.971 16.549 8.948 1.00 53.72 180 LYS A O 1
ATOM 1394 N N . VAL A 1 181 ? -7.798 17.174 11.095 1.00 56.69 181 VAL A N 1
ATOM 1395 C CA . VAL A 1 181 ? -6.326 17.255 11.107 1.00 56.69 181 VAL A CA 1
ATOM 1396 C C . VAL A 1 181 ? -5.723 15.879 11.380 1.00 56.69 181 VAL A C 1
ATOM 1398 O O . VAL A 1 181 ? -4.823 15.444 10.668 1.00 56.69 181 VAL A O 1
ATOM 1401 N N . ASP A 1 182 ? -6.278 15.158 12.350 1.00 55.25 182 ASP A N 1
ATOM 1402 C CA . ASP A 1 182 ? -5.813 13.827 12.721 1.00 55.25 182 ASP A CA 1
ATOM 1403 C C . ASP A 1 182 ? -6.187 12.777 11.678 1.00 55.25 182 ASP A C 1
ATOM 1405 O O . ASP A 1 182 ? -5.390 11.883 11.436 1.00 55.25 182 ASP A O 1
ATOM 1409 N N . SER A 1 183 ? -7.344 12.890 11.008 1.00 58.06 183 SER A N 1
ATOM 1410 C CA . SER A 1 183 ? -7.659 12.004 9.875 1.00 58.06 183 SER A CA 1
ATOM 1411 C C . SER A 1 183 ? -6.714 12.226 8.705 1.00 58.06 183 SER A C 1
ATOM 1413 O O . SER A 1 183 ? -6.342 11.260 8.055 1.00 58.06 183 SER A O 1
ATOM 1415 N N . HIS A 1 184 ? -6.282 13.465 8.451 1.00 59.22 184 HIS A N 1
ATOM 1416 C CA . HIS A 1 184 ? -5.319 13.735 7.391 1.00 59.22 184 HIS A CA 1
ATOM 1417 C C . HIS A 1 184 ? -3.941 13.151 7.724 1.00 59.22 184 HIS A C 1
ATOM 1419 O O . HIS A 1 184 ? -3.338 12.492 6.880 1.00 59.22 184 HIS A O 1
ATOM 1425 N N . ASN A 1 185 ? -3.474 13.324 8.963 1.00 65.12 185 ASN A N 1
ATOM 1426 C CA . ASN A 1 185 ? -2.195 12.766 9.405 1.00 65.12 185 ASN A CA 1
ATOM 1427 C C . ASN A 1 185 ? -2.229 11.232 9.494 1.00 65.12 185 ASN A C 1
ATOM 1429 O O . ASN A 1 185 ? -1.316 10.583 8.996 1.00 65.12 185 ASN A O 1
ATOM 1433 N N . ALA A 1 186 ? -3.295 10.646 10.047 1.00 65.62 186 ALA A N 1
ATOM 1434 C CA . ALA A 1 186 ? -3.475 9.195 10.099 1.00 65.62 186 ALA A CA 1
ATOM 1435 C C . ALA A 1 186 ? -3.561 8.585 8.692 1.00 65.62 186 ALA A C 1
ATOM 1437 O O . ALA A 1 186 ? -2.959 7.550 8.436 1.00 65.62 186 ALA A O 1
ATOM 1438 N N . TYR A 1 187 ? -4.241 9.256 7.758 1.00 73.31 187 TYR A N 1
ATOM 1439 C CA . TYR A 1 187 ? -4.308 8.826 6.363 1.00 73.31 187 TYR A CA 1
ATOM 1440 C C . TYR A 1 187 ? -2.925 8.833 5.695 1.00 73.31 187 TYR A C 1
ATOM 1442 O O . TYR A 1 187 ? -2.560 7.867 5.034 1.00 73.31 187 TYR A O 1
ATOM 1450 N N . LEU A 1 188 ? -2.109 9.868 5.923 1.00 78.44 188 LEU A N 1
ATOM 1451 C CA . LEU A 1 188 ? -0.727 9.902 5.427 1.00 78.44 188 LEU A CA 1
ATOM 1452 C C . LEU A 1 188 ? 0.138 8.786 6.035 1.00 78.44 188 LEU A C 1
ATOM 1454 O O . LEU A 1 188 ? 0.902 8.142 5.316 1.00 78.44 188 LEU A O 1
ATOM 1458 N N . GLU A 1 189 ? 0.001 8.525 7.337 1.00 81.06 189 GLU A N 1
ATOM 1459 C CA . GLU A 1 189 ? 0.704 7.427 8.011 1.00 81.06 189 GLU A CA 1
ATOM 1460 C C . GLU A 1 189 ? 0.294 6.054 7.459 1.00 81.06 189 GLU A C 1
ATOM 1462 O O . GLU A 1 189 ? 1.159 5.204 7.233 1.00 81.06 189 GLU A O 1
ATOM 1467 N N . GLU A 1 190 ? -0.996 5.839 7.186 1.00 85.44 190 GLU A N 1
ATOM 1468 C CA . GLU A 1 190 ? -1.508 4.615 6.558 1.00 85.44 190 GLU A CA 1
ATOM 1469 C C . GLU A 1 190 ? -0.921 4.411 5.155 1.00 85.44 190 GLU A C 1
ATOM 1471 O O . GLU A 1 190 ? -0.490 3.305 4.814 1.00 85.44 190 GLU A O 1
ATOM 1476 N N . MET A 1 191 ? -0.837 5.475 4.354 1.00 87.62 191 MET A N 1
ATOM 1477 C CA . MET A 1 191 ? -0.268 5.417 3.006 1.00 87.62 191 MET A CA 1
ATOM 1478 C C . MET A 1 191 ? 1.224 5.077 3.031 1.00 87.62 191 MET A C 1
ATOM 1480 O O . MET A 1 191 ? 1.679 4.212 2.276 1.00 87.62 191 MET A O 1
ATOM 1484 N N . GLU A 1 192 ? 1.995 5.719 3.909 1.00 91.38 192 GLU A N 1
ATOM 1485 C CA . GLU A 1 192 ? 3.423 5.420 4.071 1.00 91.38 192 GLU A CA 1
ATOM 1486 C C . GLU A 1 192 ? 3.644 4.007 4.625 1.00 91.38 192 GLU A C 1
ATOM 1488 O O . GLU A 1 192 ? 4.547 3.283 4.189 1.00 91.38 192 GLU A O 1
ATOM 1493 N N . HIS A 1 193 ? 2.778 3.562 5.538 1.00 89.44 193 HIS A N 1
ATOM 1494 C CA . HIS A 1 193 ? 2.803 2.194 6.037 1.00 89.44 193 HIS A CA 1
ATOM 1495 C C . HIS A 1 193 ? 2.535 1.174 4.924 1.00 89.44 193 HIS A C 1
ATOM 1497 O O . HIS A 1 193 ? 3.251 0.169 4.836 1.00 89.44 193 HIS A O 1
ATOM 1503 N N . LEU A 1 194 ? 1.562 1.435 4.045 1.00 92.56 194 LEU A N 1
ATOM 1504 C CA . LEU A 1 194 ? 1.282 0.599 2.877 1.00 92.56 194 LEU A CA 1
ATOM 1505 C C . LEU A 1 194 ? 2.484 0.560 1.926 1.00 92.56 194 LEU A C 1
ATOM 1507 O O . LEU A 1 194 ? 2.941 -0.532 1.576 1.00 92.56 194 LEU A O 1
ATOM 1511 N N . LYS A 1 195 ? 3.042 1.726 1.565 1.00 96.69 195 LYS A N 1
ATOM 1512 C CA . LYS A 1 195 ? 4.242 1.828 0.714 1.00 96.69 195 LYS A CA 1
ATOM 1513 C C . LYS A 1 195 ? 5.385 0.987 1.278 1.00 96.69 195 LYS A C 1
ATOM 1515 O O . LYS A 1 195 ? 5.992 0.206 0.543 1.00 96.69 195 LYS A O 1
ATOM 1520 N N . LYS A 1 196 ? 5.667 1.110 2.576 1.00 94.75 196 LYS A N 1
ATOM 1521 C CA . LYS A 1 196 ? 6.721 0.338 3.246 1.00 94.75 196 LYS A CA 1
ATOM 1522 C C . LYS A 1 196 ? 6.418 -1.161 3.259 1.00 94.75 196 LYS A C 1
ATOM 1524 O O . LYS A 1 196 ? 7.307 -1.965 2.995 1.00 94.75 196 LYS A O 1
ATOM 1529 N N . THR A 1 197 ? 5.175 -1.536 3.545 1.00 95.81 197 THR A N 1
ATOM 1530 C CA . THR A 1 197 ? 4.744 -2.938 3.608 1.00 95.81 197 THR A CA 1
ATOM 1531 C C . THR A 1 197 ? 4.897 -3.632 2.259 1.00 95.81 197 THR A C 1
ATOM 1533 O O . THR A 1 197 ? 5.465 -4.724 2.200 1.00 95.81 197 THR A O 1
ATOM 1536 N N . LEU A 1 198 ? 4.454 -2.987 1.177 1.00 97.31 198 LEU A N 1
ATOM 1537 C CA . LEU A 1 198 ? 4.610 -3.509 -0.180 1.00 97.31 198 LEU A CA 1
ATOM 1538 C C . LEU A 1 198 ? 6.082 -3.559 -0.600 1.00 97.31 198 LEU A C 1
ATOM 1540 O O . LEU A 1 198 ? 6.500 -4.574 -1.150 1.00 97.31 198 LEU A O 1
ATOM 1544 N N . ARG A 1 199 ? 6.892 -2.549 -0.245 1.00 97.62 199 ARG A N 1
ATOM 1545 C CA . ARG A 1 199 ? 8.341 -2.556 -0.508 1.00 97.62 199 ARG A CA 1
ATOM 1546 C C . ARG A 1 199 ? 9.004 -3.779 0.118 1.00 97.62 199 ARG A C 1
ATOM 1548 O O . ARG A 1 199 ? 9.641 -4.563 -0.575 1.00 97.62 199 ARG A O 1
ATOM 1555 N N . THR A 1 200 ? 8.815 -3.961 1.425 1.00 96.38 200 THR A N 1
ATOM 1556 C CA . THR A 1 200 ? 9.375 -5.096 2.170 1.00 96.38 200 THR A CA 1
ATOM 1557 C C . THR A 1 200 ? 8.861 -6.423 1.627 1.00 96.38 200 THR A C 1
ATOM 1559 O O . THR A 1 200 ? 9.612 -7.389 1.528 1.00 96.38 200 THR A O 1
ATOM 1562 N N . TYR A 1 201 ? 7.585 -6.506 1.252 1.00 95.81 201 TYR A N 1
ATOM 1563 C CA . TYR A 1 201 ? 7.065 -7.721 0.640 1.00 95.81 201 TYR A CA 1
ATOM 1564 C C . TYR A 1 201 ? 7.753 -8.037 -0.697 1.00 95.81 201 TYR A C 1
ATOM 1566 O O . TYR A 1 201 ? 8.207 -9.164 -0.877 1.00 95.81 201 TYR A O 1
ATOM 1574 N N . ILE A 1 202 ? 7.860 -7.065 -1.605 1.00 95.88 202 ILE A N 1
ATOM 1575 C CA . ILE A 1 202 ? 8.446 -7.255 -2.939 1.00 95.88 202 ILE A CA 1
ATOM 1576 C C . ILE A 1 202 ? 9.927 -7.637 -2.827 1.00 95.88 202 ILE A C 1
ATOM 1578 O O . ILE A 1 202 ? 10.313 -8.709 -3.297 1.00 95.88 202 ILE A O 1
ATOM 1582 N N . PHE A 1 203 ? 10.734 -6.806 -2.164 1.00 95.94 203 PHE A N 1
ATOM 1583 C CA . PHE A 1 203 ? 12.194 -6.931 -2.186 1.00 95.94 203 PHE A CA 1
ATOM 1584 C C . PHE A 1 203 ? 12.752 -7.893 -1.134 1.00 95.94 203 PHE A C 1
ATOM 1586 O O . PHE A 1 203 ? 13.710 -8.603 -1.424 1.00 95.94 203 PHE A O 1
ATOM 1593 N N . ASP A 1 204 ? 12.142 -7.985 0.054 1.00 95.31 204 ASP A N 1
ATOM 1594 C CA . ASP A 1 204 ? 12.710 -8.786 1.152 1.00 95.31 204 ASP A CA 1
ATOM 1595 C C . ASP A 1 204 ? 12.081 -10.182 1.249 1.00 95.31 204 ASP A C 1
ATOM 1597 O O . ASP A 1 204 ? 12.672 -11.093 1.833 1.00 95.31 204 ASP A O 1
ATOM 1601 N N . LYS A 1 205 ? 10.865 -10.369 0.712 1.00 93.69 205 LYS A N 1
ATOM 1602 C CA . LYS A 1 205 ? 10.141 -11.649 0.793 1.00 93.69 205 LYS A CA 1
ATOM 1603 C C . LYS A 1 205 ? 9.960 -12.319 -0.556 1.00 93.69 205 LYS A C 1
ATOM 1605 O O . LYS A 1 205 ? 10.284 -13.493 -0.676 1.00 93.69 205 LYS A O 1
ATOM 1610 N N . TYR A 1 206 ? 9.409 -11.617 -1.541 1.00 93.69 206 TYR A N 1
ATOM 1611 C CA . TYR A 1 206 ? 9.003 -12.225 -2.802 1.00 93.69 206 TYR A CA 1
ATOM 1612 C C . TYR A 1 206 ? 10.191 -12.471 -3.736 1.00 93.69 206 TYR A C 1
ATOM 1614 O O . TYR A 1 206 ? 10.437 -13.624 -4.080 1.00 93.69 206 TYR A O 1
ATOM 1622 N N . MET A 1 207 ? 10.952 -11.435 -4.104 1.00 91.94 207 MET A N 1
ATOM 1623 C CA . MET A 1 207 ? 12.089 -11.557 -5.033 1.00 91.94 207 MET A CA 1
ATOM 1624 C C . MET A 1 207 ? 13.199 -12.513 -4.552 1.00 91.94 207 MET A C 1
ATOM 1626 O O . MET A 1 207 ? 13.750 -13.231 -5.384 1.00 91.94 207 MET A O 1
ATOM 1630 N N . PRO A 1 208 ? 13.509 -12.612 -3.243 1.00 92.38 208 PRO A N 1
ATOM 1631 C CA . PRO A 1 208 ? 14.470 -13.598 -2.745 1.00 92.38 208 PRO A CA 1
ATOM 1632 C C . PRO A 1 208 ? 13.898 -15.018 -2.611 1.00 92.38 208 PRO A C 1
ATOM 1634 O O . PRO A 1 208 ? 14.643 -15.951 -2.308 1.00 92.38 208 PRO A O 1
ATOM 1637 N N . SER A 1 209 ? 12.579 -15.201 -2.750 1.00 89.81 209 SER A N 1
ATOM 1638 C CA . SER A 1 209 ? 11.949 -16.504 -2.526 1.00 89.81 209 SER A CA 1
ATOM 1639 C C . SER A 1 209 ? 12.225 -17.489 -3.668 1.00 89.81 209 SER A C 1
ATOM 1641 O O . SER A 1 209 ? 12.370 -17.080 -4.818 1.00 89.81 209 SER A O 1
ATOM 1643 N N . PRO A 1 210 ? 12.187 -18.808 -3.402 1.00 87.50 210 PRO A N 1
ATOM 1644 C CA . PRO A 1 210 ? 12.226 -19.827 -4.455 1.00 87.50 210 PRO A CA 1
ATOM 1645 C C . PRO A 1 210 ? 11.056 -19.736 -5.445 1.00 87.50 210 PRO A C 1
ATOM 1647 O O . PRO A 1 210 ? 11.140 -20.256 -6.553 1.00 87.50 210 PRO A O 1
ATOM 1650 N N . ASP A 1 211 ? 9.959 -19.092 -5.037 1.00 82.00 211 ASP A N 1
ATOM 1651 C CA . ASP A 1 211 ? 8.777 -18.878 -5.866 1.00 82.00 211 ASP A CA 1
ATOM 1652 C C . ASP A 1 211 ? 8.921 -17.680 -6.811 1.00 82.00 211 ASP A C 1
ATOM 1654 O O . ASP A 1 211 ? 8.023 -17.455 -7.637 1.00 82.00 211 ASP A O 1
ATOM 1658 N N . TYR A 1 212 ? 10.019 -16.924 -6.700 1.00 84.19 212 TYR A N 1
ATOM 1659 C CA . TYR A 1 212 ? 10.336 -15.835 -7.604 1.00 84.19 212 TYR A CA 1
ATOM 1660 C C . TYR A 1 212 ? 10.563 -16.376 -9.014 1.00 84.19 212 TYR A C 1
ATOM 1662 O O . TYR A 1 212 ? 11.538 -17.063 -9.311 1.00 84.19 212 TYR A O 1
ATOM 1670 N N . GLY A 1 213 ? 9.635 -16.038 -9.901 1.00 75.12 213 GLY A N 1
ATOM 1671 C CA . GLY A 1 213 ? 9.795 -16.227 -11.330 1.00 75.12 213 GLY A CA 1
ATOM 1672 C C . GLY A 1 213 ? 9.515 -14.911 -12.026 1.00 75.12 213 GLY A C 1
ATOM 1673 O O . GLY A 1 213 ? 8.443 -14.341 -11.826 1.00 75.12 213 GLY A O 1
ATOM 1674 N N . TYR A 1 214 ? 10.438 -14.464 -12.879 1.00 67.94 214 TYR A N 1
ATOM 1675 C CA . TYR A 1 214 ? 10.274 -13.267 -13.713 1.00 67.94 214 TYR A CA 1
ATOM 1676 C C . TYR A 1 214 ? 8.917 -13.249 -14.446 1.00 67.94 214 TYR A C 1
ATOM 1678 O O . TYR A 1 214 ? 8.259 -12.216 -14.524 1.00 67.94 214 TYR A O 1
ATOM 1686 N N . ALA A 1 215 ? 8.433 -14.420 -14.876 1.00 62.94 215 ALA A N 1
ATOM 1687 C CA . ALA A 1 215 ? 7.149 -14.589 -15.560 1.00 62.94 215 ALA A CA 1
ATOM 1688 C C . ALA A 1 215 ? 5.901 -14.297 -14.700 1.00 62.94 215 ALA A C 1
ATOM 1690 O O . ALA A 1 215 ? 4.807 -14.161 -15.241 1.00 62.94 215 ALA A O 1
ATOM 1691 N N . LYS A 1 216 ? 6.029 -14.212 -13.370 1.00 74.94 216 LYS A N 1
ATOM 1692 C CA . LYS A 1 216 ? 4.910 -13.894 -12.469 1.00 74.94 216 LYS A CA 1
ATOM 1693 C C . LYS A 1 216 ? 4.643 -12.387 -12.351 1.00 74.94 216 LYS A C 1
ATOM 1695 O O . LYS A 1 216 ? 3.698 -12.013 -11.670 1.00 74.94 216 LYS A O 1
ATOM 1700 N N . GLY A 1 217 ? 5.444 -11.528 -12.990 1.00 77.62 217 GLY A N 1
ATOM 1701 C CA . GLY A 1 217 ? 5.105 -10.114 -13.207 1.00 77.62 217 GLY A CA 1
ATOM 1702 C C . GLY A 1 217 ? 5.296 -9.164 -12.018 1.00 77.62 217 GLY A C 1
ATOM 1703 O O . GLY A 1 217 ? 4.910 -8.008 -12.124 1.00 77.62 217 GLY A O 1
ATOM 1704 N N . ILE A 1 218 ? 5.894 -9.610 -10.906 1.00 88.88 218 ILE A N 1
ATOM 1705 C CA . ILE A 1 218 ? 6.344 -8.730 -9.811 1.00 88.88 218 ILE A CA 1
ATOM 1706 C C . ILE A 1 218 ? 7.867 -8.642 -9.888 1.00 88.88 218 ILE A C 1
ATOM 1708 O O . ILE A 1 218 ? 8.582 -9.380 -9.211 1.00 88.88 218 ILE A O 1
ATOM 1712 N N . ASN A 1 219 ? 8.364 -7.786 -10.770 1.00 89.19 219 ASN A N 1
ATOM 1713 C CA . ASN A 1 219 ? 9.790 -7.539 -10.925 1.00 89.19 219 ASN A CA 1
ATOM 1714 C C . ASN A 1 219 ? 10.008 -6.034 -10.921 1.00 89.19 219 ASN A C 1
ATOM 1716 O O . ASN A 1 219 ? 9.415 -5.339 -11.737 1.00 89.19 219 ASN A O 1
ATOM 1720 N N . TRP A 1 220 ? 10.820 -5.547 -9.992 1.00 94.56 220 TRP A N 1
ATOM 1721 C CA . TRP A 1 220 ? 11.034 -4.126 -9.771 1.00 94.56 220 TRP A CA 1
ATOM 1722 C C . TRP A 1 220 ? 12.518 -3.828 -9.656 1.00 94.56 220 TRP A C 1
ATOM 1724 O O . TRP A 1 220 ? 13.271 -4.586 -9.045 1.00 94.56 220 TRP A O 1
ATOM 1734 N N . SER A 1 221 ? 12.914 -2.671 -10.170 1.00 94.75 221 SER A N 1
ATOM 1735 C CA . SER A 1 221 ? 14.109 -2.002 -9.673 1.00 94.75 221 SER A CA 1
ATOM 1736 C C . SER A 1 221 ? 13.762 -1.233 -8.397 1.00 94.75 221 SER A C 1
ATOM 1738 O O . SER A 1 221 ? 12.753 -0.522 -8.357 1.00 94.75 221 SER A O 1
ATOM 1740 N N . GLU A 1 222 ? 14.614 -1.328 -7.371 1.00 95.00 222 GLU A N 1
ATOM 1741 C CA . GLU A 1 222 ? 14.464 -0.539 -6.138 1.00 95.00 222 GLU A CA 1
ATOM 1742 C C . GLU A 1 222 ? 14.366 0.960 -6.436 1.00 95.00 222 GLU A C 1
ATOM 1744 O O . GLU A 1 222 ? 13.486 1.631 -5.903 1.00 95.00 222 GLU A O 1
ATOM 1749 N N . ASN A 1 223 ? 15.185 1.467 -7.365 1.00 94.94 223 ASN A N 1
ATOM 1750 C CA . ASN A 1 223 ? 15.205 2.887 -7.714 1.00 94.94 223 ASN A CA 1
ATOM 1751 C C . ASN A 1 223 ? 13.851 3.365 -8.274 1.00 94.94 223 ASN A C 1
ATOM 1753 O O . ASN A 1 223 ? 13.372 4.444 -7.933 1.00 94.94 223 ASN A O 1
ATOM 1757 N N . PHE A 1 224 ? 13.180 2.543 -9.087 1.00 97.25 224 PHE A N 1
ATOM 1758 C CA . PHE A 1 224 ? 11.856 2.885 -9.619 1.00 97.25 224 PHE A CA 1
ATOM 1759 C C . PHE A 1 224 ? 10.784 2.856 -8.533 1.00 97.25 224 PHE A C 1
ATOM 1761 O O . PHE A 1 224 ? 9.978 3.783 -8.443 1.00 97.25 224 PHE A O 1
ATOM 1768 N N . TYR A 1 225 ? 10.794 1.825 -7.685 1.00 97.81 225 TYR A N 1
ATOM 1769 C CA . TYR A 1 225 ? 9.831 1.714 -6.595 1.00 97.81 225 TYR A CA 1
ATOM 1770 C C . TYR A 1 225 ? 9.967 2.874 -5.599 1.00 97.81 225 TYR A C 1
ATOM 1772 O O . TYR A 1 225 ? 8.973 3.480 -5.195 1.00 97.81 225 TYR A O 1
ATOM 1780 N N . ASP A 1 226 ? 11.195 3.218 -5.212 1.00 96.38 226 ASP A N 1
ATOM 1781 C CA . ASP A 1 226 ? 11.448 4.237 -4.191 1.00 96.38 226 ASP A CA 1
ATOM 1782 C C . ASP A 1 226 ? 11.049 5.648 -4.650 1.00 96.38 226 ASP A C 1
ATOM 1784 O O . ASP A 1 226 ? 10.636 6.466 -3.817 1.00 96.38 226 ASP A O 1
ATOM 1788 N N . ASN A 1 227 ? 11.051 5.889 -5.966 1.00 96.56 227 ASN A N 1
ATOM 1789 C CA . ASN A 1 227 ? 10.581 7.121 -6.606 1.00 96.56 227 ASN A CA 1
ATOM 1790 C C . ASN A 1 227 ? 9.046 7.220 -6.755 1.00 96.56 227 ASN A C 1
ATOM 1792 O O . ASN A 1 227 ? 8.530 8.264 -7.178 1.00 96.56 227 ASN A O 1
ATOM 1796 N N . LEU A 1 228 ? 8.287 6.184 -6.384 1.00 95.75 228 LEU A N 1
ATOM 1797 C CA . LEU A 1 228 ? 6.838 6.296 -6.213 1.00 95.75 228 LEU A CA 1
ATOM 1798 C C . LEU A 1 228 ? 6.514 6.960 -4.875 1.00 95.75 228 LEU A C 1
ATOM 1800 O O . LEU A 1 228 ? 7.024 6.583 -3.822 1.00 95.75 228 LEU A O 1
ATOM 1804 N N . THR A 1 229 ? 5.614 7.931 -4.879 1.00 93.69 229 THR A N 1
ATOM 1805 C CA . THR A 1 229 ? 5.047 8.495 -3.652 1.00 93.69 229 THR A CA 1
ATOM 1806 C C . THR A 1 229 ? 4.076 7.505 -3.007 1.00 93.69 229 THR A C 1
ATOM 1808 O O . THR A 1 229 ? 3.459 6.678 -3.684 1.00 93.69 229 THR A O 1
ATOM 1811 N N . ALA A 1 230 ? 3.881 7.608 -1.689 1.00 90.50 230 ALA A N 1
ATOM 1812 C CA . ALA A 1 230 ? 2.878 6.800 -1.000 1.00 90.50 230 ALA A CA 1
ATOM 1813 C C . ALA A 1 230 ? 1.460 7.032 -1.554 1.00 90.50 230 ALA A C 1
ATOM 1815 O O . ALA A 1 230 ? 0.664 6.102 -1.614 1.00 90.50 230 ALA A O 1
ATOM 1816 N N . ASN A 1 231 ? 1.171 8.243 -2.045 1.00 92.25 231 ASN A N 1
ATOM 1817 C CA . ASN A 1 231 ? -0.092 8.571 -2.705 1.00 92.25 231 ASN A CA 1
ATOM 1818 C C . ASN A 1 231 ? -0.283 7.877 -4.048 1.00 92.25 231 ASN A C 1
ATOM 1820 O O . ASN A 1 231 ? -1.369 7.372 -4.319 1.00 92.25 231 ASN A O 1
ATOM 1824 N N . GLU A 1 232 ? 0.756 7.809 -4.875 1.00 96.06 232 GLU A N 1
ATOM 1825 C CA . GLU A 1 232 ? 0.700 7.064 -6.135 1.00 96.06 232 GLU A CA 1
ATOM 1826 C C . GLU A 1 232 ? 0.409 5.579 -5.887 1.00 96.06 232 GLU A C 1
ATOM 1828 O O . GLU A 1 232 ? -0.487 5.020 -6.516 1.00 96.06 232 GLU A O 1
ATOM 1833 N N . ILE A 1 233 ? 1.093 4.962 -4.918 1.00 96.75 233 ILE A N 1
ATOM 1834 C CA . ILE A 1 233 ? 0.860 3.557 -4.549 1.00 96.75 233 ILE A CA 1
ATOM 1835 C C . ILE A 1 233 ? -0.552 3.372 -3.990 1.00 96.75 233 ILE A C 1
ATOM 1837 O O . ILE A 1 233 ? -1.279 2.484 -4.432 1.00 96.75 233 ILE A O 1
ATOM 1841 N N . TRP A 1 234 ? -0.959 4.224 -3.049 1.00 93.75 234 TRP A N 1
ATOM 1842 C CA . TRP A 1 234 ? -2.277 4.150 -2.428 1.00 93.75 234 TRP A CA 1
ATOM 1843 C C . TRP A 1 234 ? -3.402 4.218 -3.458 1.00 93.75 234 TRP A C 1
ATOM 1845 O O . TRP A 1 234 ? -4.296 3.379 -3.436 1.00 93.75 234 TRP A O 1
ATOM 1855 N N . ASN A 1 235 ? -3.332 5.155 -4.407 1.00 94.56 235 ASN A N 1
ATOM 1856 C CA . ASN A 1 235 ? -4.354 5.297 -5.444 1.00 94.56 235 ASN A CA 1
ATOM 1857 C C . ASN A 1 235 ? -4.495 4.028 -6.293 1.00 94.56 235 ASN A C 1
ATOM 1859 O O . ASN A 1 235 ? -5.615 3.592 -6.556 1.00 94.56 235 ASN A O 1
ATOM 1863 N N . VAL A 1 236 ? -3.377 3.398 -6.662 1.00 97.25 236 VAL A N 1
ATOM 1864 C CA . VAL A 1 236 ? -3.385 2.136 -7.416 1.00 97.25 236 VAL A CA 1
ATOM 1865 C C . VAL A 1 236 ? -4.025 1.008 -6.601 1.00 97.25 236 VAL A C 1
ATOM 1867 O O . VAL A 1 236 ? -4.825 0.235 -7.132 1.00 97.25 236 VAL A O 1
ATOM 1870 N N . ILE A 1 237 ? -3.730 0.925 -5.302 1.00 96.00 237 ILE A N 1
ATOM 1871 C CA . ILE A 1 237 ? -4.313 -0.097 -4.424 1.00 96.00 237 ILE A CA 1
ATOM 1872 C C . ILE A 1 237 ? -5.798 0.169 -4.135 1.00 96.00 237 ILE A C 1
ATOM 1874 O O . ILE A 1 237 ? -6.592 -0.769 -4.081 1.00 96.00 237 ILE A O 1
ATOM 1878 N N . GLU A 1 238 ? -6.226 1.422 -4.024 1.00 91.19 238 GLU A N 1
ATOM 1879 C CA . GLU A 1 238 ? -7.649 1.759 -3.913 1.00 91.19 238 GLU A CA 1
ATOM 1880 C C . GLU A 1 238 ? -8.424 1.396 -5.186 1.00 91.19 238 GLU A C 1
ATOM 1882 O O . GLU A 1 238 ? -9.562 0.928 -5.114 1.00 91.19 238 GLU A O 1
ATOM 1887 N N . GLU A 1 239 ? -7.822 1.550 -6.367 1.00 93.69 239 GLU A N 1
ATOM 1888 C CA . GLU A 1 239 ? -8.413 1.056 -7.614 1.00 93.69 239 GLU A CA 1
ATOM 1889 C C . GLU A 1 239 ? -8.502 -0.469 -7.663 1.00 93.69 239 GLU A C 1
ATOM 1891 O O . GLU A 1 239 ? -9.530 -1.000 -8.096 1.00 93.69 239 GLU A O 1
ATOM 1896 N N . PHE A 1 240 ? -7.469 -1.169 -7.191 1.00 94.62 240 PHE A N 1
ATOM 1897 C CA . PHE A 1 240 ? -7.514 -2.618 -7.005 1.00 94.62 240 PHE A CA 1
ATOM 1898 C C . PHE A 1 240 ? -8.706 -3.004 -6.120 1.00 94.62 240 PHE A C 1
ATOM 1900 O O . PHE A 1 240 ? -9.600 -3.716 -6.576 1.00 94.62 240 PHE A O 1
ATOM 1907 N N . LYS A 1 241 ? -8.812 -2.444 -4.910 1.00 90.31 241 LYS A N 1
ATOM 1908 C CA . LYS A 1 241 ? -9.924 -2.736 -3.990 1.00 90.31 241 LYS A CA 1
ATOM 1909 C C . LYS A 1 241 ? -11.281 -2.484 -4.643 1.00 90.31 241 LYS A C 1
ATOM 1911 O O . LYS A 1 241 ? -12.169 -3.326 -4.553 1.00 90.31 241 LYS A O 1
ATOM 1916 N N . LYS A 1 242 ? -11.450 -1.371 -5.368 1.00 91.19 242 LYS A N 1
ATOM 1917 C CA . LYS A 1 242 ? -12.700 -1.067 -6.093 1.00 91.19 242 LYS A CA 1
ATOM 1918 C C . LYS A 1 242 ? -13.062 -2.143 -7.118 1.00 91.19 242 LYS A C 1
ATOM 1920 O O . LYS A 1 242 ? -14.230 -2.513 -7.210 1.00 91.19 242 LYS A O 1
ATOM 1925 N N . LYS A 1 243 ? -12.085 -2.662 -7.867 1.00 91.50 243 LYS A N 1
ATOM 1926 C CA . LYS A 1 243 ? -12.297 -3.760 -8.830 1.00 91.50 243 LYS A CA 1
ATOM 1927 C C . LYS A 1 243 ? -12.590 -5.100 -8.148 1.00 91.50 243 LYS A C 1
ATOM 1929 O O . LYS A 1 243 ? -13.219 -5.959 -8.758 1.00 91.50 243 LYS A O 1
ATOM 1934 N N . HIS A 1 244 ? -12.189 -5.244 -6.890 1.00 87.94 244 HIS A N 1
ATOM 1935 C CA . HIS A 1 244 ? -12.360 -6.441 -6.070 1.00 87.94 244 HIS A CA 1
ATOM 1936 C C . HIS A 1 244 ? -13.429 -6.266 -4.972 1.00 87.94 244 HIS A C 1
ATOM 1938 O O . HIS A 1 244 ? -13.311 -6.821 -3.887 1.00 87.94 244 HIS A O 1
ATOM 1944 N N . ASN A 1 245 ? -14.499 -5.501 -5.236 1.00 85.81 245 ASN A N 1
ATOM 1945 C CA . ASN A 1 245 ? -15.641 -5.310 -4.320 1.00 85.81 245 ASN A CA 1
ATOM 1946 C C . ASN A 1 245 ? -15.276 -4.797 -2.909 1.00 85.81 245 ASN A C 1
ATOM 1948 O O . ASN A 1 245 ? -15.995 -5.048 -1.944 1.00 85.81 245 ASN A O 1
ATOM 1952 N N . GLY A 1 246 ? -14.176 -4.057 -2.787 1.00 79.75 246 GLY A N 1
ATOM 1953 C CA . GLY A 1 246 ? -13.665 -3.526 -1.524 1.00 79.75 246 GLY A CA 1
ATOM 1954 C C . GLY A 1 246 ? -12.789 -4.499 -0.732 1.00 79.75 246 GLY A C 1
ATOM 1955 O O . GLY A 1 246 ? -12.367 -4.151 0.368 1.00 79.75 246 GLY A O 1
ATOM 1956 N N . GLU A 1 247 ? -12.499 -5.692 -1.256 1.00 80.00 247 GLU A N 1
ATOM 1957 C CA . GLU A 1 247 ? -11.581 -6.634 -0.613 1.00 80.00 247 GLU A CA 1
ATOM 1958 C C . GLU A 1 247 ? -10.133 -6.128 -0.680 1.00 80.00 247 GLU A C 1
ATOM 1960 O O . GLU A 1 247 ? -9.676 -5.645 -1.716 1.00 80.00 247 GLU A O 1
ATOM 1965 N N . GLU A 1 248 ? -9.389 -6.265 0.424 1.00 82.69 248 GLU A N 1
ATOM 1966 C CA . GLU A 1 248 ? -7.981 -5.844 0.478 1.00 82.69 248 GLU A CA 1
ATOM 1967 C C . GLU A 1 248 ? -7.057 -6.716 -0.380 1.00 82.69 248 GLU A C 1
ATOM 1969 O O . GLU A 1 248 ? -6.008 -6.244 -0.812 1.00 82.69 248 GLU A O 1
ATOM 1974 N N . GLY A 1 249 ? -7.426 -7.975 -0.631 1.00 89.38 249 GLY A N 1
ATOM 1975 C CA . GLY A 1 249 ? -6.558 -8.951 -1.287 1.00 89.38 249 GLY A CA 1
ATOM 1976 C C . GLY A 1 249 ? -5.288 -9.271 -0.488 1.00 89.38 249 GLY A C 1
ATOM 1977 O O . GLY A 1 249 ? -5.013 -8.735 0.587 1.00 89.38 249 GLY A O 1
ATOM 1978 N N . THR A 1 250 ? -4.491 -10.189 -1.015 1.00 93.12 250 THR A N 1
ATOM 1979 C CA . THR A 1 250 ? -3.181 -10.547 -0.464 1.00 93.12 250 THR A CA 1
ATOM 1980 C C . THR A 1 250 ? -2.102 -9.547 -0.886 1.00 93.12 250 THR A C 1
ATOM 1982 O O . THR A 1 250 ? -2.217 -8.875 -1.909 1.00 93.12 250 THR A O 1
ATOM 1985 N N . LEU A 1 251 ? -0.982 -9.504 -0.150 1.00 93.50 251 LEU A N 1
ATOM 1986 C CA . LEU A 1 251 ? 0.184 -8.698 -0.547 1.00 93.50 251 LEU A CA 1
ATOM 1987 C C . LEU A 1 251 ? 0.726 -9.089 -1.928 1.00 93.50 251 LEU A C 1
ATOM 1989 O O . LEU A 1 251 ? 1.232 -8.233 -2.646 1.00 93.50 251 LEU A O 1
ATOM 1993 N N . PHE A 1 252 ? 0.591 -10.364 -2.309 1.00 93.81 252 PHE A N 1
ATOM 1994 C CA . PHE A 1 252 ? 0.943 -10.830 -3.646 1.00 93.81 252 PHE A CA 1
ATOM 1995 C C . PHE A 1 252 ? 0.069 -10.167 -4.713 1.00 93.81 252 PHE A C 1
ATOM 1997 O O . PHE A 1 252 ? 0.596 -9.594 -5.660 1.00 93.81 252 PHE A O 1
ATOM 2004 N N . GLU A 1 253 ? -1.255 -10.208 -4.552 1.00 94.56 253 GLU A N 1
ATOM 2005 C CA . GLU A 1 253 ? -2.201 -9.630 -5.515 1.00 94.56 253 GLU A CA 1
ATOM 2006 C C . GLU A 1 253 ? -2.047 -8.112 -5.618 1.00 94.56 253 GLU A C 1
ATOM 2008 O O . GLU A 1 253 ? -2.023 -7.574 -6.724 1.00 94.56 253 GLU A O 1
ATOM 2013 N N . GLN A 1 254 ? -1.861 -7.433 -4.485 1.00 96.00 254 GLN A N 1
ATOM 2014 C CA . GLN A 1 254 ? -1.602 -5.995 -4.456 1.00 96.00 254 GLN A CA 1
ATOM 2015 C C . GLN A 1 254 ? -0.287 -5.640 -5.165 1.00 96.00 254 GLN A C 1
ATOM 2017 O O . GLN A 1 254 ? -0.271 -4.747 -6.011 1.00 96.00 254 GLN A O 1
ATOM 2022 N N . ALA A 1 255 ? 0.809 -6.350 -4.875 1.00 96.00 255 ALA A N 1
ATOM 2023 C CA . ALA A 1 255 ? 2.100 -6.125 -5.528 1.00 96.00 255 ALA A CA 1
ATOM 2024 C C . ALA A 1 255 ? 2.055 -6.446 -7.032 1.00 96.00 255 ALA A C 1
ATOM 2026 O O . ALA A 1 255 ? 2.613 -5.708 -7.847 1.00 96.00 255 ALA A O 1
ATOM 2027 N N . PHE A 1 256 ? 1.354 -7.514 -7.417 1.00 94.94 256 PHE A N 1
ATOM 2028 C CA . PHE A 1 256 ? 1.115 -7.866 -8.814 1.00 94.94 256 PHE A CA 1
ATOM 2029 C C . PHE A 1 256 ? 0.344 -6.765 -9.537 1.00 94.94 256 PHE A C 1
ATOM 2031 O O . PHE A 1 256 ? 0.775 -6.294 -10.591 1.00 94.94 256 PHE A O 1
ATOM 2038 N N . TYR A 1 257 ? -0.758 -6.300 -8.951 1.00 96.00 257 TYR A N 1
ATOM 2039 C CA . TYR A 1 257 ? -1.563 -5.235 -9.533 1.00 96.00 257 TYR A CA 1
ATOM 2040 C C . TYR A 1 257 ? -0.775 -3.925 -9.639 1.00 96.00 257 TYR A C 1
ATOM 2042 O O . TYR A 1 257 ? -0.813 -3.277 -10.687 1.00 96.00 257 TYR A O 1
ATOM 2050 N N . LEU A 1 258 ? -0.009 -3.571 -8.602 1.00 97.12 258 LEU A N 1
ATOM 2051 C CA . LEU A 1 258 ? 0.869 -2.403 -8.610 1.00 97.12 258 LEU A CA 1
ATOM 2052 C C . LEU A 1 258 ? 1.888 -2.477 -9.753 1.00 97.12 258 LEU A C 1
ATOM 2054 O O . LEU A 1 258 ? 2.063 -1.494 -10.460 1.00 97.12 258 LEU A O 1
ATOM 2058 N N . SER A 1 259 ? 2.492 -3.640 -9.999 1.00 95.19 259 SER A N 1
ATOM 2059 C CA . SER A 1 259 ? 3.482 -3.827 -11.077 1.00 95.19 259 SER A CA 1
ATOM 2060 C C . SER A 1 259 ? 2.925 -3.518 -12.472 1.00 95.19 259 SER A C 1
ATOM 2062 O O . SER A 1 259 ? 3.651 -3.035 -13.330 1.00 95.19 259 SER A O 1
ATOM 2064 N N . HIS A 1 260 ? 1.623 -3.721 -12.686 1.00 93.56 260 HIS A N 1
ATOM 2065 C CA . HIS A 1 260 ? 0.976 -3.480 -13.980 1.00 93.56 260 HIS A CA 1
ATOM 2066 C C . HIS A 1 260 ? 0.343 -2.090 -14.104 1.00 93.56 260 HIS A C 1
ATOM 2068 O O . HIS A 1 260 ? 0.082 -1.631 -15.213 1.00 93.56 260 HIS A O 1
ATOM 2074 N N . ASN A 1 261 ? 0.049 -1.431 -12.981 1.00 96.31 261 ASN A N 1
ATOM 2075 C CA . ASN A 1 261 ? -0.766 -0.212 -12.960 1.00 96.31 261 ASN A CA 1
ATOM 2076 C C . ASN A 1 261 ? -0.061 0.981 -12.303 1.00 96.31 261 ASN A C 1
ATOM 2078 O O . ASN A 1 261 ? -0.625 2.074 -12.281 1.00 96.31 261 ASN A O 1
ATOM 2082 N N . ALA A 1 262 ? 1.159 0.808 -11.787 1.00 96.94 262 ALA A N 1
ATOM 2083 C CA . ALA A 1 262 ? 1.951 1.910 -11.259 1.00 96.94 262 ALA A CA 1
ATOM 2084 C C . ALA A 1 262 ? 2.136 3.002 -12.322 1.00 96.94 262 ALA A C 1
ATOM 2086 O O . ALA A 1 262 ? 2.312 2.682 -13.503 1.00 96.94 262 ALA A O 1
ATOM 2087 N N . PRO A 1 263 ? 2.092 4.287 -11.940 1.00 96.56 263 PRO A N 1
ATOM 2088 C CA . PRO A 1 263 ? 2.289 5.372 -12.887 1.00 96.56 263 PRO A CA 1
ATOM 2089 C C . PRO A 1 263 ? 3.695 5.313 -13.489 1.00 96.56 263 PRO A C 1
ATOM 2091 O O . PRO A 1 263 ? 4.673 5.039 -12.795 1.00 96.56 263 PRO A O 1
ATOM 2094 N N . ILE A 1 264 ? 3.798 5.613 -14.783 1.00 96.00 264 ILE A N 1
ATOM 2095 C CA . ILE A 1 264 ? 5.094 5.826 -15.429 1.00 96.00 264 ILE A CA 1
ATOM 2096 C C . ILE A 1 264 ? 5.599 7.196 -14.985 1.00 96.00 264 ILE A C 1
ATOM 2098 O O . ILE A 1 264 ? 4.918 8.200 -15.187 1.00 96.00 264 ILE A O 1
ATOM 2102 N N . LYS A 1 265 ? 6.779 7.238 -14.366 1.00 93.94 265 LYS A N 1
ATOM 2103 C CA . LYS A 1 265 ? 7.388 8.495 -13.924 1.00 93.94 265 LYS A CA 1
ATOM 2104 C C . LYS A 1 265 ? 7.924 9.272 -15.122 1.00 93.94 265 LYS A C 1
ATOM 2106 O O . LYS A 1 265 ? 8.559 8.683 -15.988 1.00 93.94 265 LYS A O 1
ATOM 2111 N N . ASP A 1 266 ? 7.766 10.592 -15.133 1.00 93.38 266 ASP A N 1
ATOM 2112 C CA . ASP A 1 266 ? 8.313 11.440 -16.205 1.00 93.38 266 ASP A CA 1
ATOM 2113 C C . ASP A 1 266 ? 9.842 11.326 -16.320 1.00 93.38 266 ASP A C 1
ATOM 2115 O O . ASP A 1 266 ? 10.390 11.397 -17.417 1.00 93.38 266 ASP A O 1
ATOM 2119 N N . ASN A 1 267 ? 10.521 11.079 -15.194 1.00 94.00 267 ASN A N 1
ATOM 2120 C CA . ASN A 1 267 ? 11.966 10.879 -15.108 1.00 94.00 267 ASN A CA 1
ATOM 2121 C C . ASN A 1 267 ? 12.404 9.405 -15.241 1.00 94.00 267 ASN A C 1
ATOM 2123 O O . ASN A 1 267 ? 13.477 9.027 -14.766 1.00 94.00 267 ASN A O 1
ATOM 2127 N N . TRP A 1 268 ? 11.582 8.533 -15.841 1.00 95.62 268 TRP A N 1
ATOM 2128 C CA . TRP A 1 268 ? 11.902 7.103 -15.980 1.00 95.62 268 TRP A CA 1
ATOM 2129 C C . TRP A 1 268 ? 13.249 6.869 -16.678 1.00 95.62 268 TRP A C 1
ATOM 2131 O O . TRP A 1 268 ? 13.951 5.908 -16.367 1.00 95.62 268 TRP A O 1
ATOM 2141 N N . LYS A 1 269 ? 13.621 7.737 -17.627 1.00 96.75 269 LYS A N 1
ATOM 2142 C CA . LYS A 1 269 ? 14.841 7.578 -18.422 1.00 96.75 269 LYS A CA 1
ATOM 2143 C C . LYS A 1 269 ? 16.082 7.820 -17.573 1.00 96.75 269 LYS A C 1
ATOM 2145 O O . LYS A 1 269 ? 17.036 7.053 -17.674 1.00 96.75 269 LYS A O 1
ATOM 2150 N N . GLU A 1 270 ? 16.067 8.850 -16.736 1.00 96.88 270 GLU A N 1
ATOM 2151 C CA . GLU A 1 270 ? 17.139 9.141 -15.786 1.00 96.88 270 GLU A CA 1
ATOM 2152 C C . GLU A 1 270 ? 17.320 7.976 -14.806 1.00 96.88 270 GLU A C 1
ATOM 2154 O O . GLU A 1 270 ? 18.436 7.479 -14.657 1.00 96.88 270 GLU A O 1
ATOM 2159 N N . LEU A 1 271 ? 16.219 7.481 -14.225 1.00 96.06 271 LEU A N 1
ATOM 2160 C CA . LEU A 1 271 ? 16.234 6.337 -13.304 1.00 96.06 271 LEU A CA 1
ATOM 2161 C C . LEU A 1 271 ? 16.770 5.063 -13.975 1.00 96.06 271 LEU A C 1
ATOM 2163 O O . LEU A 1 271 ? 17.534 4.301 -13.380 1.00 96.06 271 LEU A O 1
ATOM 2167 N N . PHE A 1 272 ? 16.383 4.822 -15.231 1.00 96.38 272 PHE A N 1
ATOM 2168 C CA . PHE A 1 272 ? 16.876 3.690 -16.010 1.00 96.38 272 PHE A CA 1
ATOM 2169 C C . PHE A 1 272 ? 18.383 3.784 -16.258 1.00 96.38 272 PHE A C 1
ATOM 2171 O O . PHE A 1 272 ? 19.099 2.819 -16.001 1.00 96.38 272 PHE A O 1
ATOM 2178 N N . LEU A 1 273 ? 18.874 4.935 -16.723 1.00 95.50 273 LEU A N 1
ATOM 2179 C CA . LEU A 1 273 ? 20.295 5.126 -17.021 1.00 95.50 273 LEU A CA 1
ATOM 2180 C C . LEU A 1 273 ? 21.167 5.028 -15.765 1.00 95.50 273 LEU A C 1
ATOM 2182 O O . LEU A 1 273 ? 22.267 4.480 -15.828 1.00 95.50 273 LEU A O 1
ATOM 2186 N N . GLU A 1 274 ? 20.677 5.507 -14.620 1.00 95.44 274 GLU A N 1
ATOM 2187 C CA . GLU A 1 274 ? 21.343 5.309 -13.331 1.00 95.44 274 GLU A CA 1
ATOM 2188 C C . GLU A 1 274 ? 21.504 3.818 -13.012 1.00 95.44 274 GLU A C 1
ATOM 2190 O O . GLU A 1 274 ? 22.609 3.360 -12.712 1.00 95.44 274 GLU A O 1
ATOM 2195 N N . ASN A 1 275 ? 20.429 3.038 -13.141 1.00 94.56 275 ASN A N 1
ATOM 2196 C CA . ASN A 1 275 ? 20.494 1.599 -12.904 1.00 94.56 275 ASN A CA 1
ATOM 2197 C C . ASN A 1 275 ? 21.395 0.893 -13.935 1.00 94.56 275 ASN A C 1
ATOM 2199 O O . ASN A 1 275 ? 22.156 0.005 -13.561 1.00 94.56 275 ASN A O 1
ATOM 2203 N N . TRP A 1 276 ? 21.339 1.285 -15.215 1.00 94.81 276 TRP A N 1
ATOM 2204 C CA . TRP A 1 276 ? 22.162 0.715 -16.290 1.00 94.81 276 TRP A CA 1
ATOM 2205 C C . TRP A 1 276 ? 23.654 0.867 -15.992 1.00 94.81 276 TRP A C 1
ATOM 2207 O O . TRP A 1 276 ? 24.396 -0.116 -16.015 1.00 94.81 276 TRP A O 1
ATOM 2217 N N . ASN A 1 277 ? 24.079 2.079 -15.628 1.00 93.56 277 ASN A N 1
ATOM 2218 C CA . ASN A 1 277 ? 25.477 2.394 -15.327 1.00 93.56 277 ASN A CA 1
ATOM 2219 C C . ASN A 1 277 ? 26.004 1.664 -14.081 1.00 93.56 277 ASN A C 1
ATOM 2221 O O . ASN A 1 277 ? 27.209 1.443 -13.955 1.00 93.56 277 ASN A O 1
ATOM 2225 N N . ASN A 1 278 ? 25.103 1.268 -13.181 1.00 91.94 278 ASN A N 1
ATOM 2226 C CA . ASN A 1 278 ? 25.413 0.478 -11.991 1.00 91.94 278 ASN A CA 1
ATOM 2227 C C . ASN A 1 278 ? 25.234 -1.036 -12.204 1.00 91.94 278 ASN A C 1
ATOM 2229 O O . ASN A 1 278 ? 25.473 -1.820 -11.284 1.00 91.94 278 ASN A O 1
ATOM 2233 N N . SER A 1 279 ? 24.823 -1.461 -13.399 1.00 90.50 279 SER A N 1
ATOM 2234 C CA . SER A 1 279 ? 24.602 -2.866 -13.733 1.00 90.50 279 SER A CA 1
ATOM 2235 C C . SER A 1 279 ? 25.855 -3.532 -14.313 1.00 90.50 279 SER A C 1
ATOM 2237 O O . SER A 1 279 ? 26.889 -2.903 -14.551 1.00 90.50 279 SER A O 1
ATOM 2239 N N . TYR A 1 280 ? 25.753 -4.834 -14.574 1.00 86.69 280 TYR A N 1
ATOM 2240 C CA . TYR A 1 280 ? 26.788 -5.587 -15.281 1.00 86.69 280 TYR A CA 1
ATOM 2241 C C . TYR A 1 280 ? 26.893 -5.219 -16.770 1.00 86.69 280 TYR A C 1
ATOM 2243 O O . TYR A 1 280 ? 27.931 -5.471 -17.367 1.00 86.69 280 TYR A O 1
ATOM 2251 N N . TYR A 1 281 ? 25.868 -4.574 -17.337 1.00 85.25 281 TYR A N 1
ATOM 2252 C CA . TYR A 1 281 ? 25.830 -4.105 -18.727 1.00 85.25 281 TYR A CA 1
ATOM 2253 C C . TYR A 1 281 ? 26.459 -2.723 -18.931 1.00 85.25 281 TYR A C 1
ATOM 2255 O O . TYR A 1 281 ? 26.384 -2.155 -20.011 1.00 85.25 281 TYR A O 1
ATOM 2263 N N . LYS A 1 282 ? 27.073 -2.135 -17.899 1.00 85.38 282 LYS A N 1
ATOM 2264 C CA . LYS A 1 282 ? 27.659 -0.785 -17.967 1.00 85.38 282 LYS A CA 1
ATOM 2265 C C . LYS A 1 282 ? 28.718 -0.602 -19.066 1.00 85.38 282 LYS A C 1
ATOM 2267 O O . LYS A 1 282 ? 29.038 0.532 -19.409 1.00 85.38 282 LYS A O 1
ATOM 2272 N N . GLU A 1 283 ? 29.312 -1.696 -19.543 1.00 86.31 283 GLU A N 1
ATOM 2273 C CA . GLU A 1 283 ? 30.308 -1.686 -20.620 1.00 86.31 283 GLU A CA 1
ATOM 2274 C C . GLU A 1 283 ? 29.654 -1.651 -22.007 1.00 86.31 283 GLU A C 1
ATOM 2276 O O . GLU A 1 283 ? 30.261 -1.124 -22.936 1.00 86.31 283 GLU A O 1
ATOM 2281 N N . ASP A 1 284 ? 28.411 -2.129 -22.128 1.00 89.44 284 ASP A N 1
ATOM 2282 C CA . ASP A 1 284 ? 27.611 -2.029 -23.343 1.00 89.44 284 ASP A CA 1
ATOM 2283 C C . ASP A 1 284 ? 27.079 -0.597 -23.480 1.00 89.44 284 ASP A C 1
ATOM 2285 O O . ASP A 1 284 ? 26.269 -0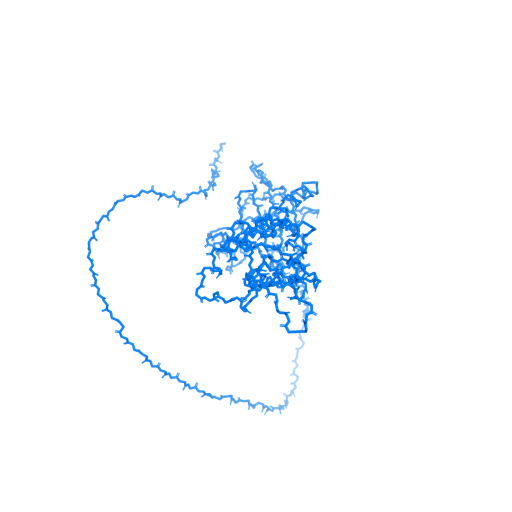.099 -22.679 1.00 89.44 284 ASP A O 1
ATOM 2289 N N . LYS A 1 285 ? 27.539 0.106 -24.513 1.00 92.31 285 LYS A N 1
ATOM 2290 C CA . LYS A 1 285 ? 27.124 1.485 -24.744 1.00 92.31 285 LYS A CA 1
ATOM 2291 C C . LYS A 1 285 ? 25.748 1.484 -25.389 1.00 92.31 285 LYS A C 1
ATOM 2293 O O . LYS A 1 285 ? 25.583 0.997 -26.501 1.00 92.31 285 LYS A O 1
ATOM 2298 N N . ILE A 1 286 ? 24.769 2.108 -24.734 1.00 95.50 286 ILE A N 1
ATOM 2299 C CA . ILE A 1 286 ? 23.444 2.312 -25.331 1.00 95.50 286 ILE A CA 1
ATOM 2300 C C . ILE A 1 286 ? 23.590 3.174 -26.590 1.00 95.50 286 ILE A C 1
ATOM 2302 O O . ILE A 1 286 ? 23.985 4.342 -26.522 1.00 95.50 286 ILE A O 1
ATOM 2306 N N . GLU A 1 287 ? 23.221 2.606 -27.732 1.00 94.88 287 GLU A N 1
ATOM 2307 C CA . GLU A 1 287 ? 23.173 3.309 -29.011 1.00 94.88 287 GLU A CA 1
ATOM 2308 C C . GLU A 1 287 ? 21.794 3.900 -29.274 1.00 94.88 287 GLU A C 1
ATOM 2310 O O . GLU A 1 287 ? 21.675 5.024 -29.773 1.00 94.88 287 GLU A O 1
ATOM 2315 N N . LYS A 1 288 ? 20.735 3.151 -28.9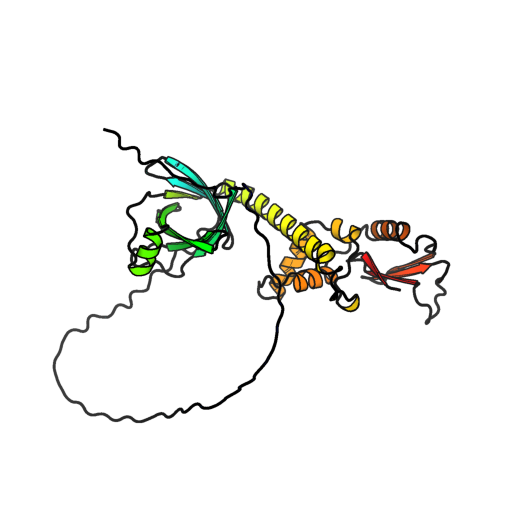44 1.00 95.38 288 LYS A N 1
ATOM 2316 C CA . LYS A 1 288 ? 19.367 3.554 -29.264 1.00 95.38 288 LYS A CA 1
ATOM 2317 C C . LYS A 1 288 ? 18.358 3.056 -28.240 1.00 95.38 288 LYS A C 1
ATOM 2319 O O . LYS A 1 288 ? 18.431 1.933 -27.759 1.00 95.38 288 LYS A O 1
ATOM 2324 N N . LEU A 1 289 ? 17.375 3.910 -27.967 1.00 96.50 289 LEU A N 1
ATOM 2325 C CA . LEU A 1 289 ? 16.181 3.592 -27.192 1.00 96.50 289 LEU A CA 1
ATOM 2326 C C . LEU A 1 289 ? 14.960 3.797 -28.089 1.00 96.50 289 LEU A C 1
ATOM 2328 O O . LEU A 1 289 ? 14.832 4.859 -28.706 1.00 96.50 289 LEU A O 1
ATOM 2332 N N . ILE A 1 290 ? 14.074 2.807 -28.166 1.00 95.19 290 ILE A N 1
ATOM 2333 C CA . ILE A 1 290 ? 12.813 2.900 -28.910 1.00 95.19 290 ILE A CA 1
ATOM 2334 C C . ILE A 1 290 ? 11.657 2.751 -27.928 1.00 95.19 290 ILE A C 1
ATOM 2336 O O . ILE A 1 290 ? 11.465 1.697 -27.332 1.00 95.19 290 ILE A O 1
ATOM 2340 N N . ASP A 1 291 ? 10.886 3.824 -27.766 1.00 95.12 291 ASP A N 1
ATOM 2341 C CA . ASP A 1 291 ? 9.707 3.841 -26.901 1.00 95.12 291 ASP A CA 1
ATOM 2342 C C . ASP A 1 291 ? 8.526 3.121 -27.575 1.00 95.12 291 ASP A C 1
ATOM 2344 O O . ASP A 1 291 ? 8.180 3.407 -28.728 1.00 95.12 291 ASP A O 1
ATOM 2348 N N . ARG A 1 292 ? 7.916 2.177 -26.853 1.00 94.12 292 ARG A N 1
ATOM 2349 C CA . ARG A 1 292 ? 6.775 1.355 -27.284 1.00 94.12 292 ARG A CA 1
ATOM 2350 C C . ARG A 1 292 ? 5.562 1.507 -26.358 1.00 94.12 292 ARG A C 1
ATOM 2352 O O . ARG A 1 292 ? 4.722 0.613 -26.286 1.00 94.12 292 ARG A O 1
ATOM 2359 N N . GLY A 1 293 ? 5.432 2.641 -25.672 1.00 93.88 293 GLY A N 1
ATOM 2360 C CA . GLY A 1 293 ? 4.291 2.922 -24.801 1.00 93.88 293 GLY A CA 1
ATOM 2361 C C . GLY A 1 293 ? 4.632 2.656 -23.346 1.00 93.88 293 GLY A C 1
ATOM 2362 O O . GLY A 1 293 ? 5.117 3.561 -22.687 1.00 93.88 293 GLY A O 1
ATOM 2363 N N . ASP A 1 294 ? 4.400 1.448 -22.838 1.00 94.38 294 ASP A N 1
ATOM 2364 C CA . ASP A 1 294 ? 4.768 1.090 -21.456 1.00 94.38 294 ASP A CA 1
ATOM 2365 C C . ASP A 1 294 ? 6.185 0.511 -21.364 1.00 94.38 294 ASP A C 1
ATOM 2367 O O . ASP A 1 294 ? 6.791 0.506 -20.293 1.00 94.38 294 ASP A O 1
ATOM 2371 N N . THR A 1 295 ? 6.742 0.081 -22.495 1.00 95.38 295 THR A N 1
ATOM 2372 C CA . THR A 1 295 ? 8.073 -0.513 -22.582 1.00 95.38 295 THR A CA 1
ATOM 2373 C C . THR A 1 295 ? 9.010 0.291 -23.475 1.00 95.38 295 THR A C 1
ATOM 2375 O O . THR A 1 295 ? 8.584 1.130 -24.275 1.00 95.38 295 THR A O 1
ATOM 2378 N N . VAL A 1 296 ? 10.309 0.042 -23.324 1.00 97.31 296 VAL A N 1
ATOM 2379 C CA . VAL A 1 296 ? 11.375 0.625 -24.141 1.00 97.31 296 VAL A CA 1
ATOM 2380 C C . VAL A 1 296 ? 12.311 -0.482 -24.591 1.00 97.31 296 VAL A C 1
ATOM 2382 O O . VAL A 1 296 ? 12.856 -1.223 -23.777 1.00 97.31 296 VAL A O 1
ATOM 2385 N N . GLU A 1 297 ? 12.510 -0.575 -25.897 1.00 96.31 297 GLU A N 1
ATOM 2386 C CA . GLU A 1 297 ? 13.520 -1.435 -26.503 1.00 96.31 297 GLU A CA 1
ATOM 2387 C C . GLU A 1 297 ? 14.884 -0.735 -26.429 1.00 96.31 297 GLU A C 1
ATOM 2389 O O . GLU A 1 297 ? 15.023 0.417 -26.860 1.00 96.31 297 GLU A O 1
ATOM 2394 N N . VAL A 1 298 ? 15.887 -1.420 -25.884 1.00 96.81 298 VAL A N 1
ATOM 2395 C CA . VAL A 1 298 ? 17.249 -0.907 -25.699 1.00 96.81 298 VAL A CA 1
ATOM 2396 C C . VAL A 1 298 ? 18.187 -1.634 -26.652 1.00 96.81 298 VAL A C 1
ATOM 2398 O O . VAL A 1 298 ? 18.240 -2.861 -26.651 1.00 96.81 298 VAL A O 1
ATOM 2401 N N . TYR A 1 299 ? 18.942 -0.877 -27.443 1.00 96.12 299 TYR A N 1
ATOM 2402 C CA . TYR A 1 299 ? 19.964 -1.382 -28.357 1.00 96.12 299 TYR A CA 1
ATOM 2403 C C . TYR A 1 299 ? 21.322 -0.814 -27.958 1.00 96.12 299 TYR A C 1
ATOM 2405 O O . TYR A 1 299 ? 21.435 0.367 -27.601 1.00 96.12 299 TYR A O 1
ATOM 2413 N N . THR A 1 300 ? 22.340 -1.656 -28.029 1.00 95.62 300 THR A N 1
ATOM 2414 C CA . THR A 1 300 ? 23.709 -1.368 -27.594 1.00 95.62 300 THR A CA 1
ATOM 2415 C C . THR A 1 300 ? 24.668 -1.457 -28.775 1.00 95.62 300 THR A C 1
ATOM 2417 O O . THR A 1 300 ? 24.288 -1.891 -29.856 1.00 95.62 300 THR A O 1
ATOM 2420 N N . ASP A 1 301 ? 25.921 -1.077 -28.581 1.00 92.25 301 ASP A N 1
ATOM 2421 C CA . ASP A 1 301 ? 26.992 -1.280 -29.561 1.00 92.25 301 ASP A CA 1
ATOM 2422 C C . ASP A 1 301 ? 27.271 -2.766 -29.849 1.00 92.25 301 ASP A C 1
ATOM 2424 O O . ASP A 1 301 ? 27.652 -3.125 -30.965 1.00 92.25 301 ASP A O 1
ATOM 2428 N N . SER A 1 302 ? 27.033 -3.644 -28.871 1.00 90.75 302 SER A N 1
ATOM 2429 C CA . SER A 1 302 ? 27.101 -5.100 -29.037 1.00 90.75 302 SER A CA 1
ATOM 2430 C C . SER A 1 302 ? 25.909 -5.695 -29.801 1.00 90.75 302 SER A C 1
ATOM 2432 O O . SER A 1 302 ? 26.067 -6.715 -30.477 1.00 90.75 302 SER A O 1
ATOM 2434 N N . LEU A 1 303 ? 24.734 -5.057 -29.744 1.00 91.19 303 LEU A N 1
ATOM 2435 C CA . LEU A 1 303 ? 23.537 -5.450 -30.492 1.00 91.19 303 LEU A CA 1
ATOM 2436 C C . LEU A 1 303 ? 22.824 -4.207 -31.068 1.00 91.19 303 LEU A C 1
ATOM 2438 O O . LEU A 1 303 ? 21.803 -3.758 -30.527 1.00 91.19 303 LEU A O 1
ATOM 2442 N N . PRO A 1 304 ? 23.370 -3.625 -32.153 1.00 90.38 304 PRO A N 1
ATOM 2443 C CA . PRO A 1 304 ? 22.936 -2.332 -32.665 1.00 90.38 304 PRO A CA 1
ATOM 2444 C C . PRO A 1 304 ? 21.573 -2.404 -33.352 1.00 90.38 304 PRO A C 1
ATOM 2446 O O . PRO A 1 304 ? 21.130 -3.445 -33.849 1.00 90.38 304 PRO A O 1
ATOM 2449 N N . TYR A 1 305 ? 20.903 -1.253 -33.423 1.00 91.94 305 TYR A N 1
ATOM 2450 C CA . TYR A 1 305 ? 19.640 -1.144 -34.148 1.00 91.94 305 TYR A CA 1
ATOM 2451 C C . TYR A 1 305 ? 19.881 -1.070 -35.660 1.00 91.94 305 TYR A C 1
ATOM 2453 O O . TYR A 1 305 ? 20.371 -0.058 -36.167 1.00 91.94 305 TYR A O 1
ATOM 2461 N N . THR A 1 306 ? 19.466 -2.099 -36.395 1.00 89.81 306 THR A N 1
ATOM 2462 C CA . THR A 1 306 ? 19.564 -2.166 -37.863 1.00 89.81 306 THR A CA 1
ATOM 2463 C C . THR A 1 306 ? 18.286 -1.698 -38.561 1.00 89.81 306 THR A C 1
ATOM 2465 O O . THR A 1 306 ? 18.322 -1.306 -39.725 1.00 89.81 306 THR A O 1
ATOM 2468 N N . GLY A 1 307 ? 17.147 -1.700 -37.858 1.00 87.94 307 GLY A N 1
ATOM 2469 C CA . GLY A 1 307 ? 15.832 -1.398 -38.436 1.00 87.94 307 GLY A CA 1
ATOM 2470 C C . GLY A 1 307 ? 15.245 -2.508 -39.307 1.00 87.94 307 GLY A C 1
ATOM 2471 O O . GLY A 1 307 ? 14.194 -2.309 -39.918 1.00 87.94 307 GLY A O 1
ATOM 2472 N N . GLU A 1 308 ? 15.897 -3.667 -39.353 1.00 89.44 308 GLU A N 1
ATOM 2473 C CA . GLU A 1 308 ? 15.368 -4.867 -39.990 1.00 89.44 308 GLU A CA 1
ATOM 2474 C C . GLU A 1 308 ? 14.239 -5.484 -39.159 1.00 89.44 308 GLU A C 1
ATOM 2476 O O . GLU A 1 308 ? 14.142 -5.289 -37.949 1.00 89.44 308 GLU A O 1
ATOM 2481 N N . LYS A 1 309 ? 13.373 -6.264 -39.813 1.00 81.06 309 LYS A N 1
ATOM 2482 C CA . LYS A 1 309 ? 12.212 -6.889 -39.163 1.00 81.06 309 LYS A CA 1
ATOM 2483 C C . LYS A 1 309 ? 12.600 -7.865 -38.043 1.00 81.06 309 LYS A C 1
ATOM 2485 O O . LYS A 1 309 ? 11.851 -7.994 -37.081 1.00 81.06 309 LYS A O 1
ATOM 2490 N N . ASP A 1 310 ? 13.758 -8.506 -38.179 1.00 83.69 310 ASP A N 1
ATOM 2491 C CA . ASP A 1 310 ? 14.272 -9.508 -37.241 1.00 83.69 310 ASP A CA 1
ATOM 2492 C C . ASP A 1 310 ? 15.346 -8.918 -36.304 1.00 83.69 310 ASP A C 1
ATOM 2494 O O . ASP A 1 310 ? 16.106 -9.645 -35.667 1.00 83.69 310 ASP A O 1
ATOM 2498 N N . ASN A 1 311 ? 15.446 -7.587 -36.224 1.00 87.94 311 ASN A N 1
ATOM 2499 C CA . ASN A 1 311 ? 16.316 -6.915 -35.268 1.00 87.94 311 ASN A CA 1
ATOM 2500 C C . ASN A 1 311 ? 15.658 -6.931 -33.884 1.00 87.94 311 ASN A C 1
ATOM 2502 O O . ASN A 1 311 ? 14.647 -6.268 -33.664 1.00 87.94 311 ASN A O 1
ATOM 2506 N N . TYR A 1 312 ? 16.227 -7.708 -32.964 1.00 90.19 312 TYR A N 1
ATOM 2507 C CA . TYR A 1 312 ? 15.755 -7.806 -31.585 1.00 90.19 312 TYR A CA 1
ATOM 2508 C C . TYR A 1 312 ? 16.543 -6.860 -30.672 1.00 90.19 312 TYR A C 1
ATOM 2510 O O . TYR A 1 312 ? 17.742 -6.669 -30.895 1.00 90.19 312 TYR A O 1
ATOM 2518 N N . PRO A 1 313 ? 15.896 -6.264 -29.656 1.00 94.00 313 PRO A N 1
ATOM 2519 C CA . PRO A 1 313 ? 16.585 -5.425 -28.688 1.00 94.00 313 PRO A CA 1
ATOM 2520 C C . PRO A 1 313 ? 17.525 -6.244 -27.807 1.00 94.00 313 PRO A C 1
ATOM 2522 O O . PRO A 1 313 ? 17.294 -7.426 -27.566 1.00 94.00 313 PRO A O 1
ATOM 2525 N N . PHE A 1 314 ? 18.550 -5.579 -27.281 1.00 94.50 314 PHE A N 1
ATOM 2526 C CA . PHE A 1 314 ? 19.456 -6.156 -26.293 1.00 94.50 314 PHE A CA 1
ATOM 2527 C C . PHE A 1 314 ? 18.723 -6.440 -24.981 1.00 94.50 314 PHE A C 1
ATOM 2529 O O . PHE A 1 314 ? 18.856 -7.517 -24.415 1.00 94.50 314 PHE A O 1
ATOM 2536 N N . VAL A 1 315 ? 17.910 -5.484 -24.523 1.00 94.56 315 VAL A N 1
ATOM 2537 C CA . VAL A 1 315 ? 16.933 -5.684 -23.447 1.00 94.56 315 VAL A CA 1
ATOM 2538 C C . VAL A 1 315 ? 15.656 -4.896 -23.731 1.00 94.56 315 VAL A C 1
ATOM 2540 O O . VAL A 1 315 ? 15.670 -3.869 -24.412 1.00 94.56 315 VAL A O 1
ATOM 2543 N N . THR A 1 316 ? 14.546 -5.340 -23.155 1.00 94.81 316 THR A N 1
ATOM 2544 C CA . THR A 1 316 ? 13.296 -4.583 -23.067 1.00 94.81 316 THR A CA 1
ATOM 2545 C C . THR A 1 316 ? 13.082 -4.129 -21.630 1.00 94.81 316 THR A C 1
ATOM 2547 O O . THR A 1 316 ? 12.995 -4.960 -20.726 1.00 94.81 316 THR A O 1
ATOM 2550 N N . LEU A 1 317 ? 12.982 -2.816 -21.432 1.00 95.94 317 LEU A N 1
ATOM 2551 C CA . LEU A 1 317 ? 12.664 -2.148 -20.170 1.00 95.94 317 LEU A CA 1
ATOM 2552 C C . LEU A 1 317 ? 11.150 -1.958 -20.026 1.00 95.94 317 LEU A C 1
ATOM 2554 O O . LEU A 1 317 ? 10.503 -1.489 -20.958 1.00 95.94 317 LEU A O 1
ATOM 2558 N N . ASP A 1 318 ? 10.609 -2.219 -18.844 1.00 95.75 318 ASP A N 1
ATOM 2559 C CA . ASP A 1 318 ? 9.281 -1.790 -18.407 1.00 95.75 318 ASP A CA 1
ATOM 2560 C C . ASP A 1 318 ? 9.389 -0.447 -17.659 1.00 95.75 318 ASP A C 1
ATOM 2562 O O . ASP A 1 318 ? 10.084 -0.336 -16.644 1.00 95.75 318 ASP A O 1
ATOM 2566 N N . LYS A 1 319 ? 8.707 0.595 -18.152 1.00 96.56 319 LYS A N 1
ATOM 2567 C CA . LYS A 1 319 ? 8.811 1.959 -17.602 1.00 96.56 319 LYS A CA 1
ATOM 2568 C C . LYS A 1 319 ? 8.069 2.163 -16.280 1.00 96.56 319 LYS A C 1
ATOM 2570 O O . LYS A 1 319 ? 8.298 3.179 -15.623 1.00 96.56 319 LYS A O 1
ATOM 2575 N N . ARG A 1 320 ? 7.174 1.253 -15.892 1.00 95.62 320 ARG A N 1
ATOM 2576 C CA . ARG A 1 320 ? 6.446 1.325 -14.613 1.00 95.62 320 ARG A CA 1
ATOM 2577 C C . ARG A 1 320 ? 7.312 0.791 -13.486 1.00 95.62 320 ARG A C 1
ATOM 2579 O O . ARG A 1 320 ? 7.380 1.389 -12.417 1.00 95.62 320 ARG A O 1
ATOM 2586 N N . THR A 1 321 ? 7.985 -0.324 -13.747 1.00 95.81 321 THR A N 1
ATOM 2587 C CA . THR A 1 321 ? 8.701 -1.086 -12.716 1.00 95.81 321 THR A CA 1
ATOM 2588 C C . THR A 1 321 ? 10.214 -0.901 -12.747 1.00 95.81 321 THR A C 1
ATOM 2590 O O . THR A 1 321 ? 10.905 -1.239 -11.782 1.00 95.81 321 THR A O 1
ATOM 2593 N N . GLY A 1 322 ? 10.752 -0.399 -13.859 1.00 95.12 322 GLY A N 1
ATOM 2594 C CA . GLY A 1 322 ? 12.190 -0.329 -14.092 1.00 95.12 322 GLY A CA 1
ATOM 2595 C C . GLY A 1 322 ? 12.835 -1.692 -14.315 1.00 95.12 322 GLY A C 1
ATOM 2596 O O . GLY A 1 322 ? 14.061 -1.778 -14.335 1.00 95.12 322 GLY A O 1
ATOM 2597 N N . SER A 1 323 ? 12.039 -2.757 -14.433 1.00 92.69 323 SER A N 1
ATOM 2598 C CA . SER A 1 323 ? 12.551 -4.083 -14.743 1.00 92.69 323 SER A CA 1
ATOM 2599 C C . SER A 1 323 ? 12.931 -4.179 -16.212 1.00 92.69 323 SER A C 1
ATOM 2601 O O . SER A 1 323 ? 12.275 -3.601 -17.074 1.00 92.69 323 SER A O 1
ATOM 2603 N N . TRP A 1 324 ? 13.986 -4.927 -16.515 1.00 91.25 324 TRP A N 1
ATOM 2604 C CA . TRP A 1 324 ? 14.349 -5.217 -17.893 1.00 91.25 324 TRP A CA 1
ATOM 2605 C C . TRP A 1 324 ? 14.784 -6.664 -18.069 1.00 91.25 324 TRP A C 1
ATOM 2607 O O . TRP A 1 324 ? 15.284 -7.300 -17.138 1.00 91.25 324 TRP A O 1
ATOM 2617 N N . HIS A 1 325 ? 14.561 -7.180 -19.271 1.00 85.19 325 HIS A N 1
ATOM 2618 C CA . HIS A 1 325 ? 14.907 -8.539 -19.670 1.00 85.19 325 HIS A CA 1
ATOM 2619 C C . HIS A 1 325 ? 15.462 -8.532 -21.093 1.00 85.19 325 HIS A C 1
ATOM 2621 O O . HIS A 1 325 ? 14.973 -7.780 -21.935 1.00 85.19 325 HIS A O 1
ATOM 2627 N N . GLY A 1 326 ? 16.473 -9.355 -21.338 1.00 79.62 326 GLY A N 1
ATOM 2628 C CA . GLY A 1 326 ? 17.085 -9.612 -22.640 1.00 79.62 326 GLY A CA 1
ATOM 2629 C C . GLY A 1 326 ? 17.316 -11.100 -22.807 1.00 79.62 326 GLY A C 1
ATOM 2630 O O . GLY A 1 326 ? 17.390 -11.790 -21.762 1.00 79.62 326 GLY A O 1
#